Protein 6J64 (pdb70)

CATH classification: 3.30.428.10

Foldseek 3Di:
DDDWVVLCPVVVVDDFAWQDDDPFKTKTFDPDAPAPGKIKIFTNPFQQAPVPDDPVCVVVVVVSVVVLVVSCVVVPQPVDWDWDWAGPDVSPDDGRGTIIMIHGPDDQDPPND/DFQDDFVRLCCLVVNDDFAWQDDDQFWTKTFDPDAPAPGKIKIFTSHFAQAPVPDDPVCVVSVVVSVVVLVVSCVVVPQVVDWDWAWAGPDVSPDDGRGTIIMIHGDDDDDPPND

Organism: Homo sapiens (NCBI:txid9606)

B-factor: mean 17.88, std 10.65, range [6.83, 83.03]

Secondary structure (DSSP, 8-state):
--SSHHHHHHTTSS---EEEE-SSEEEEE-SS-SSSEEEEEEESS----GGG--GGGHHHHHHHHHHHHHHHHHTT-TT-EEEEEEEHHHHT--SSS--EEEEESS---SS--/-TT-SSHHHHHHTTSS---EEEE-SSEEEEE-SS-SSSEEEEEEESS--S-GGG--GGGHHHHHHHHHHHHHHHHHTT-TT-EEEEEEEHHHHT--SSS--EEEEESS---SS--

Solvent-accessible surface area: 9706 Å² total; per-residue (Å²): 66,23,102,26,88,18,0,90,14,23,105,111,102,58,129,36,89,78,47,85,64,40,107,124,0,0,0,6,70,30,177,63,82,48,12,101,21,4,0,6,0,0,0,52,99,70,9,35,40,1,42,87,3,99,87,140,7,33,55,26,0,0,30,3,3,5,7,0,26,91,5,0,72,122,66,48,17,137,128,4,4,0,1,3,6,13,9,8,68,13,0,26,18,98,26,96,0,4,17,3,4,0,0,0,42,61,84,4,106,110,62,0,13,169,110,3,10,115,33,94,12,0,66,16,17,48,123,84,57,134,38,146,70,47,82,68,35,124,76,0,1,0,7,59,34,173,65,78,47,9,100,27,5,0,10,0,0,0,49,102,75,10,31,39,1,45,85,4,104,82,136,6,40,46,16,0,0,22,2,3,5,5,0,28,85,4,0,66,122,65,45,18,138,121,3,5,1,3,2,6,14,8,7,70,13,0,38,12,101,34,84,0,4,24,3,4,0,0,0,41,64,89,5,113,110,58,0,10

Radius of gyration: 16.34 Å; Cα contacts (8 Å, |Δi|>4): 590; chains: 2; bounding box: 33×34×53 Å

GO terms:
  GO:0005634 nucleus (C, IDA)
  GO:0005737 cytoplasm (C, IDA)
  GO:0016787 hydrolase activity (F, IDA)
  GO:0043530 adenosine 5'-monophosphoramidase activity (F, IDA)
  GO:0000118 histone deacetylase complex (C, IDA)
  GO:0009154 purine ribonucleotide catabolic process (P, IDA)
  GO:0005634 nucleus (C, EXP)
  GO:0005737 cytoplasm (C, EXP)
  GO:0043530 adenosine 5'-monophosphoramidase activity (F, EXP)
  GO:0016929 deSUMOylase activity (F, IMP)
  GO:0043530 adenosine 5'-monophosphoramidase activity (F, IMP)
  GO:0016926 protein desumoylation (P, IMP)
  GO:0006355 regulation of DNA-templated transcription (P, IMP)
  GO:0072332 intrinsic apoptotic signaling pathway by p53 class mediator (P, IMP)
  GO:0005515 protein binding (F, IPI)
  GO:0005080 protein kinase C binding (F, TAS)
  GO:0005634 nucleus (C, TAS)
  GO:0005856 cytoskeleton (C, TAS)
  GO:0007165 signal transduction (P, TAS)
  GO:0005654 nucleoplasm (C, TAS)

Structure (mmCIF, N/CA/C/O backbone):
data_6J64
#
_entry.id   6J64
#
_cell.length_a   78.823
_cell.length_b   46.414
_cell.length_c   64.132
_cell.angle_alpha   90.000
_cell.angle_beta   94.230
_cell.angle_gamma   90.000
#
_symmetry.space_group_name_H-M   'C 1 2 1'
#
loop_
_entity.id
_entity.type
_entity.pdbx_description
1 polymer 'Histidine triad nucleotide-binding protein 1'
2 non-polymer '2-AMINOETHANESULFONIC ACID'
3 non-polymer "BIS(ADENOSINE)-5'-TETRAPHOSPHATE"
4 water water
#
loop_
_atom_site.group_PDB
_atom_site.id
_atom_site.type_symbol
_atom_site.label_atom_id
_atom_site.label_alt_id
_atom_site.label_comp_id
_atom_site.label_asym_id
_atom_site.label_entity_id
_atom_site.label_seq_id
_atom_site.pdbx_PDB_ins_code
_atom_site.Cartn_x
_atom_site.Cartn_y
_atom_site.Cartn_z
_atom_site.occupancy
_atom_site.B_iso_or_equiv
_atom_site.auth_seq_id
_atom_site.auth_comp_id
_atom_site.auth_asym_id
_atom_site.auth_atom_id
_atom_site.pdbx_PDB_model_num
ATOM 1 N N . GLY A 1 16 ? 27.865 -4.190 34.530 1.00 39.52 14 GLY A N 1
ATOM 2 C CA . GLY A 1 16 ? 26.781 -3.676 33.701 1.00 39.34 14 GLY A CA 1
ATOM 3 C C . GLY A 1 16 ? 26.711 -2.181 33.398 1.00 38.34 14 GLY A C 1
ATOM 4 O O . GLY A 1 16 ? 25.719 -1.711 32.985 1.00 36.10 14 GLY A O 1
ATOM 5 N N . GLY A 1 17 ? 27.753 -1.468 33.683 1.00 42.52 15 GLY A N 1
ATOM 6 C CA . GLY A 1 17 ? 27.776 -0.082 33.347 1.00 44.77 15 GLY A CA 1
ATOM 7 C C . GLY A 1 17 ? 27.500 0.884 34.426 1.00 39.03 15 GLY A C 1
ATOM 8 O O . GLY A 1 17 ? 26.705 0.720 35.380 1.00 29.04 15 GLY A O 1
ATOM 9 N N . ASP A 1 18 ? 28.122 2.004 34.154 1.00 30.87 16 ASP A N 1
ATOM 10 C CA . ASP A 1 18 ? 28.045 3.126 35.061 1.00 24.78 16 ASP A CA 1
ATOM 11 C C . ASP A 1 18 ? 27.128 4.203 34.565 1.00 18.53 16 ASP A C 1
ATOM 12 O O . ASP A 1 18 ? 27.519 5.301 34.375 1.00 22.02 16 ASP A O 1
ATOM 14 N N . THR A 1 19 ? 25.933 3.839 34.256 1.00 14.65 17 THR A N 1
ATOM 15 C CA . THR A 1 19 ? 24.855 4.788 34.024 1.00 12.17 17 THR A CA 1
ATOM 16 C C . THR A 1 19 ? 23.709 4.473 34.975 1.00 11.22 17 THR A C 1
ATOM 17 O O . THR A 1 19 ? 23.697 3.444 35.656 1.00 12.03 17 THR A O 1
ATOM 21 N N . ILE A 1 20 ? 22.727 5.376 35.001 1.00 10.99 18 ILE A N 1
ATOM 22 C CA . ILE A 1 20 ? 21.557 5.170 35.848 1.00 10.93 18 ILE A CA 1
ATOM 23 C C . ILE A 1 20 ? 20.794 3.916 35.436 1.00 10.17 18 ILE A C 1
ATOM 24 O O . ILE A 1 20 ? 20.160 3.262 36.274 1.00 11.02 18 ILE A O 1
ATOM 29 N N . PHE A 1 21 ? 20.856 3.541 34.153 1.00 10.31 19 PHE A N 1
ATOM 30 C CA . PHE A 1 21 ? 20.202 2.309 33.722 1.00 10.32 19 PHE A CA 1
ATOM 31 C C . PHE A 1 21 ? 20.925 1.076 34.254 1.00 10.58 19 PHE A C 1
ATOM 32 O O . PHE A 1 21 ? 20.283 0.061 34.548 1.00 10.77 19 PHE A O 1
ATOM 40 N N . GLY A 1 22 ? 22.252 1.143 34.381 1.00 11.61 20 GLY A N 1
ATOM 41 C CA . GLY A 1 22 ? 22.971 0.067 35.042 1.00 12.52 20 GLY A CA 1
ATOM 42 C C . GLY A 1 22 ? 22.556 -0.094 36.492 1.00 11.39 20 GLY A C 1
ATOM 43 O O . GLY A 1 22 ? 22.415 -1.215 36.987 1.00 12.64 20 GLY A O 1
ATOM 44 N N . LYS A 1 23 ? 22.324 1.024 37.175 1.00 12.09 21 LYS A N 1
ATOM 45 C CA . LYS A 1 23 ? 21.865 0.966 38.547 1.00 11.96 21 LYS A CA 1
ATOM 46 C C . LYS A 1 23 ? 20.485 0.347 38.635 1.00 10.34 21 LYS A C 1
ATOM 47 O O . LYS A 1 23 ? 20.173 -0.367 39.601 1.00 11.68 21 LYS A O 1
ATOM 53 N N . ILE A 1 24 ? 19.627 0.662 37.672 1.00 10.36 22 ILE A N 1
ATOM 54 C CA . ILE A 1 24 ? 18.287 0.084 37.650 1.00 10.22 22 ILE A CA 1
ATOM 55 C C . ILE A 1 24 ? 18.353 -1.425 37.432 1.00 9.91 22 ILE A C 1
ATOM 56 O O . ILE A 1 24 ? 17.656 -2.193 38.107 1.00 10.82 22 ILE A O 1
ATOM 61 N N . ILE A 1 25 ? 19.209 -1.873 36.507 1.00 10.37 23 ILE A N 1
ATOM 62 C CA . ILE A 1 25 ? 19.374 -3.306 36.259 1.00 10.75 23 ILE A CA 1
ATOM 63 C C . ILE A 1 25 ? 19.846 -4.021 37.518 1.00 10.88 23 ILE A C 1
ATOM 64 O O . ILE A 1 25 ? 19.387 -5.126 37.835 1.00 12.21 23 ILE A O 1
ATOM 69 N N . ARG A 1 26 ? 20.774 -3.409 38.249 1.00 10.49 24 ARG A N 1
ATOM 70 C CA . ARG A 1 26 ? 21.319 -4.002 39.463 1.00 10.87 24 ARG A CA 1
ATOM 71 C C . ARG A 1 26 ? 20.388 -3.866 40.660 1.00 10.83 24 ARG A C 1
ATOM 72 O O . ARG A 1 26 ? 20.736 -4.335 41.751 1.00 11.91 24 ARG A O 1
ATOM 80 N N . LYS A 1 27 ? 19.218 -3.251 40.474 1.00 11.26 25 LYS A N 1
ATOM 81 C CA . LYS A 1 27 ? 18.214 -3.042 41.513 1.00 11.38 25 LYS A CA 1
ATOM 82 C C . LYS A 1 27 ? 18.685 -2.090 42.607 1.00 11.19 25 LYS A C 1
ATOM 83 O O . LYS A 1 27 ? 18.131 -2.085 43.712 1.00 13.32 25 LYS A O 1
ATOM 89 N N . GLU A 1 28 ? 19.696 -1.267 42.313 1.00 11.71 26 GLU A N 1
ATOM 90 C CA . GLU A 1 28 ? 20.215 -0.321 43.294 1.00 12.59 26 GLU A CA 1
ATOM 91 C C . GLU A 1 28 ? 19.291 0.873 43.486 1.00 13.50 26 GLU A C 1
ATOM 92 O O . GLU A 1 28 ? 19.224 1.427 44.589 1.00 17.22 26 GLU A O 1
ATOM 98 N N . ILE A 1 29 ? 18.591 1.293 42.438 1.00 14.67 27 ILE A N 1
ATOM 99 C CA . ILE A 1 29 ? 17.577 2.335 42.563 1.00 16.69 27 ILE A CA 1
ATOM 100 C C . ILE A 1 29 ? 16.285 1.821 41.938 1.00 15.20 27 ILE A C 1
ATOM 101 O O . ILE A 1 29 ? 16.329 0.984 41.023 1.00 17.41 27 ILE A O 1
ATOM 106 N N . PRO A 1 30 ? 15.125 2.278 42.395 1.00 14.87 28 PRO A N 1
ATOM 107 C CA . PRO A 1 30 ? 13.869 1.680 41.940 1.00 14.47 28 PRO A CA 1
ATOM 108 C C . PRO A 1 30 ? 13.426 2.171 40.572 1.00 12.26 28 PRO A C 1
ATOM 109 O O . PRO A 1 30 ? 13.775 3.263 40.115 1.00 13.28 28 PRO A O 1
ATOM 113 N N . ALA A 1 31 ? 12.639 1.317 39.922 1.00 12.60 29 ALA A N 1
ATOM 114 C CA . ALA A 1 31 ? 11.918 1.645 38.705 1.00 12.97 29 ALA A CA 1
ATOM 115 C C . ALA A 1 31 ? 10.704 0.734 38.644 1.00 12.63 29 ALA A C 1
ATOM 116 O O . ALA A 1 31 ? 10.688 -0.348 39.237 1.00 14.86 29 ALA A O 1
ATOM 118 N N . LYS A 1 32 ? 9.660 1.196 37.950 1.00 12.87 30 LYS A N 1
ATOM 119 C CA . LYS A 1 32 ? 8.435 0.407 37.779 1.00 13.15 30 LYS A CA 1
ATOM 120 C C . LYS A 1 32 ? 8.690 -0.642 36.700 1.00 12.04 30 LYS A C 1
ATOM 121 O O . LYS A 1 32 ? 8.506 -0.398 35.506 1.00 11.78 30 LYS A O 1
ATOM 124 N N . ILE A 1 33 ? 9.109 -1.830 37.132 1.00 12.80 31 ILE A N 1
ATOM 125 C CA . ILE A 1 33 ? 9.495 -2.896 36.213 1.00 12.18 31 ILE A CA 1
ATOM 126 C C . ILE A 1 33 ? 8.255 -3.547 35.613 1.00 11.59 31 ILE A C 1
ATOM 127 O O . ILE A 1 33 ? 7.311 -3.904 36.329 1.00 14.39 31 ILE A O 1
ATOM 132 N N . ILE A 1 34 ? 8.265 -3.711 34.293 1.00 11.30 32 ILE A N 1
ATOM 133 C CA . ILE A 1 34 ? 7.186 -4.362 33.563 1.00 11.46 32 ILE A CA 1
ATOM 134 C C . ILE A 1 34 ? 7.515 -5.816 33.255 1.00 11.78 32 ILE A C 1
ATOM 135 O O . ILE A 1 34 ? 6.663 -6.693 33.392 1.00 15.77 32 ILE A O 1
ATOM 140 N N . PHE A 1 35 ? 8.747 -6.079 32.828 1.00 11.56 33 PHE A N 1
ATOM 141 C CA . PHE A 1 35 ? 9.162 -7.411 32.424 1.00 11.21 33 PHE A CA 1
ATOM 142 C C . PHE A 1 35 ? 10.665 -7.529 32.617 1.00 10.83 33 PHE A C 1
ATOM 143 O O . PHE A 1 35 ? 11.399 -6.544 32.500 1.00 10.71 33 PHE A O 1
ATOM 151 N N . GLU A 1 36 ? 11.117 -8.745 32.908 1.00 10.69 34 GLU A N 1
ATOM 152 C CA . GLU A 1 36 ? 12.538 -9.022 33.032 1.00 10.54 34 GLU A CA 1
ATOM 153 C C . GLU A 1 36 ? 12.793 -10.445 32.562 1.00 10.04 34 GLU A C 1
ATOM 154 O O . GLU A 1 36 ? 11.950 -11.328 32.737 1.00 10.83 34 GLU A O 1
ATOM 160 N N . ASP A 1 37 ? 13.951 -10.657 31.947 1.00 10.23 35 ASP A N 1
ATOM 161 C CA . ASP A 1 37 ? 14.445 -12.010 31.707 1.00 10.18 35 ASP A CA 1
ATOM 162 C C . ASP A 1 37 ? 15.940 -12.023 32.012 1.00 10.51 35 ASP A C 1
ATOM 163 O O . ASP A 1 37 ? 16.460 -11.162 32.730 1.00 10.99 35 ASP A O 1
ATOM 168 N N . ASP A 1 38 ? 16.652 -12.998 31.454 1.00 10.97 36 ASP A N 1
ATOM 169 C CA . ASP A 1 38 ? 18.077 -13.131 31.728 1.00 11.21 36 ASP A CA 1
ATOM 170 C C . ASP A 1 38 ? 18.934 -12.129 30.966 1.00 11.57 36 ASP A C 1
ATOM 171 O O . ASP A 1 38 ? 20.125 -12.001 31.272 1.00 12.74 36 ASP A O 1
ATOM 176 N N . ARG A 1 39 ? 18.363 -11.406 30.001 1.00 10.15 37 ARG A N 1
ATOM 177 C CA . ARG A 1 39 ? 19.166 -10.573 29.119 1.00 10.96 37 ARG A CA 1
ATOM 178 C C . ARG A 1 39 ? 18.601 -9.180 28.874 1.00 9.67 37 ARG A C 1
ATOM 179 O O . ARG A 1 39 ? 19.247 -8.394 28.172 1.00 10.55 37 ARG A O 1
ATOM 187 N N . CYS A 1 40 ? 17.437 -8.840 29.422 1.00 9.84 38 CYS A N 1
ATOM 188 C CA . CYS A 1 40 ? 16.885 -7.508 29.218 1.00 9.95 38 CYS A CA 1
ATOM 189 C C . CYS A 1 40 ? 15.937 -7.166 30.359 1.00 9.12 38 CYS A C 1
ATOM 190 O O . CYS A 1 40 ? 15.565 -8.019 31.170 1.00 10.33 38 CYS A O 1
ATOM 193 N N . LEU A 1 41 ? 15.553 -5.891 30.402 1.00 9.84 39 LEU A N 1
ATOM 194 C CA . LEU A 1 41 ? 14.668 -5.352 31.422 1.00 9.73 39 LEU A CA 1
ATOM 195 C C . LEU A 1 41 ? 13.780 -4.298 30.779 1.00 9.40 39 LEU A C 1
ATOM 196 O O . LEU A 1 41 ? 14.258 -3.466 30.005 1.00 10.19 39 LEU A O 1
ATOM 201 N N . ALA A 1 42 ? 12.489 -4.340 31.099 1.00 10.05 40 ALA A N 1
ATOM 202 C CA . ALA A 1 42 ? 11.524 -3.360 30.617 1.00 9.75 40 ALA A CA 1
ATOM 203 C C . ALA A 1 42 ? 10.913 -2.642 31.811 1.00 9.77 40 ALA A C 1
ATOM 204 O O . ALA A 1 42 ? 10.511 -3.287 32.785 1.00 10.61 40 ALA A O 1
ATOM 206 N N . PHE A 1 43 ? 10.845 -1.313 31.737 1.00 9.95 41 PHE A N 1
ATOM 207 C CA . PHE A 1 43 ? 10.354 -0.521 32.855 1.00 10.00 41 PHE A CA 1
ATOM 208 C C . PHE A 1 43 ? 9.783 0.796 32.347 1.00 9.52 41 PHE A C 1
ATOM 209 O O . PHE A 1 43 ? 10.165 1.285 31.280 1.00 9.92 41 PHE A O 1
ATOM 217 N N . HIS A 1 44 ? 8.865 1.365 33.125 1.00 10.59 42 HIS A N 1
ATOM 218 C CA . HIS A 1 44 ? 8.238 2.624 32.747 1.00 10.78 42 HIS A CA 1
ATOM 219 C C . HIS A 1 44 ? 9.240 3.769 32.840 1.00 10.57 42 HIS A C 1
ATOM 220 O O . HIS A 1 44 ? 10.047 3.837 33.772 1.00 11.44 42 HIS A O 1
ATOM 227 N N . ASP A 1 45 ? 9.192 4.671 31.875 1.00 10.83 43 ASP A N 1
ATOM 228 C CA . ASP A 1 45 ? 10.098 5.806 31.864 1.00 10.53 43 ASP A CA 1
ATOM 229 C C . ASP A 1 45 ? 9.711 6.792 32.958 1.00 10.78 43 ASP A C 1
ATOM 230 O O . ASP A 1 45 ? 8.515 7.024 33.195 1.00 12.73 43 ASP A O 1
ATOM 235 N N . ILE A 1 46 ? 10.702 7.368 33.606 1.00 10.37 44 ILE A N 1
ATOM 236 C CA . ILE A 1 46 ? 10.437 8.313 34.684 1.00 10.85 44 ILE A CA 1
ATOM 237 C C . ILE A 1 46 ? 9.899 9.639 34.161 1.00 11.39 44 ILE A C 1
ATOM 238 O O . ILE A 1 46 ? 9.272 10.392 34.917 1.00 12.71 44 ILE A O 1
ATOM 243 N N . SER A 1 47 ? 10.117 9.944 32.881 1.00 11.19 45 SER A N 1
ATOM 244 C CA . SER A 1 47 ? 9.630 11.168 32.251 1.00 12.02 45 SER A CA 1
ATOM 245 C C . SER A 1 47 ? 8.742 10.786 31.070 1.00 11.75 45 SER A C 1
ATOM 246 O O . SER A 1 47 ? 9.137 10.938 29.906 1.00 12.30 45 SER A O 1
ATOM 249 N N . PRO A 1 48 ? 7.532 10.292 31.335 1.00 12.30 46 PRO A N 1
ATOM 250 C CA . PRO A 1 48 ? 6.696 9.778 30.243 1.00 12.67 46 PRO A CA 1
ATOM 251 C C . PRO A 1 48 ? 6.207 10.890 29.327 1.00 12.47 46 PRO A C 1
ATOM 252 O O . PRO A 1 48 ? 5.767 11.951 29.777 1.00 13.89 46 PRO A O 1
ATOM 256 N N . GLN A 1 49 ? 6.289 10.626 28.024 1.00 12.55 47 GLN A N 1
ATOM 257 C CA . GLN A 1 49 ? 5.842 11.546 26.989 1.00 13.74 47 GLN A CA 1
ATOM 258 C C . GLN A 1 49 ? 4.529 11.115 26.358 1.00 12.26 47 GLN A C 1
ATOM 259 O O . GLN A 1 49 ? 4.082 11.739 25.389 1.00 13.77 47 GLN A O 1
ATOM 265 N N . ALA A 1 50 ? 3.911 10.062 26.877 1.00 13.18 48 ALA A N 1
ATOM 266 C CA . ALA A 1 50 ? 2.644 9.541 26.393 1.00 13.01 48 ALA A CA 1
ATOM 267 C C . ALA A 1 50 ? 1.983 8.817 27.553 1.00 13.29 48 ALA A C 1
ATOM 268 O O . ALA A 1 50 ? 2.648 8.505 28.548 1.00 13.66 48 ALA A O 1
ATOM 270 N N . PRO A 1 51 ? 0.672 8.558 27.474 1.00 13.43 49 PRO A N 1
ATOM 271 C CA . PRO A 1 51 ? 0.012 7.821 28.567 1.00 13.78 49 PRO A CA 1
ATOM 272 C C . PRO A 1 51 ? 0.698 6.514 28.923 1.00 13.88 49 PRO A C 1
ATOM 273 O O . PRO A 1 51 ? 0.712 6.127 30.099 1.00 15.64 49 PRO A O 1
ATOM 277 N N . THR A 1 52 ? 1.272 5.826 27.940 1.00 12.77 50 THR A N 1
ATOM 278 C CA . THR A 1 52 ? 2.150 4.686 28.169 1.00 13.58 50 THR A CA 1
ATOM 279 C C . THR A 1 52 ? 3.491 5.001 27.523 1.00 11.81 50 THR A C 1
ATOM 280 O O . THR A 1 52 ? 3.551 5.318 26.330 1.00 11.90 50 THR A O 1
ATOM 284 N N . HIS A 1 53 ? 4.559 4.936 28.314 1.00 11.13 51 HIS A N 1
ATOM 285 C CA . HIS A 1 53 ? 5.902 5.213 27.815 1.00 10.64 51 HIS A CA 1
ATOM 286 C C . HIS A 1 53 ? 6.862 4.380 28.648 1.00 9.89 51 HIS A C 1
ATOM 287 O O . HIS A 1 53 ? 7.079 4.676 29.827 1.00 10.85 51 HIS A O 1
ATOM 294 N N . PHE A 1 54 ? 7.426 3.341 28.041 1.00 9.85 52 PHE A N 1
ATOM 295 C CA . PHE A 1 54 ? 8.356 2.465 28.733 1.00 10.18 52 PHE A CA 1
ATOM 296 C C . PHE A 1 54 ? 9.600 2.245 27.883 1.00 9.13 52 PHE A C 1
ATOM 297 O O . PHE A 1 54 ? 9.658 2.616 26.707 1.00 10.52 52 PHE A O 1
ATOM 305 N N . LEU A 1 55 ? 10.607 1.646 28.509 1.00 9.68 53 LEU A N 1
ATOM 306 C CA . LEU A 1 55 ? 11.883 1.356 27.878 1.00 9.96 53 LEU A CA 1
ATOM 307 C C . LEU A 1 55 ? 12.162 -0.133 27.984 1.00 8.98 53 LEU A C 1
ATOM 308 O O . LEU A 1 55 ? 11.791 -0.777 28.967 1.00 10.12 53 LEU A O 1
ATOM 313 N N . VAL A 1 56 ? 12.826 -0.672 26.967 1.00 9.38 54 VAL A N 1
ATOM 314 C CA . VAL A 1 56 ? 13.390 -2.016 27.009 1.00 9.39 54 VAL A CA 1
ATOM 315 C C . VAL A 1 56 ? 14.889 -1.874 26.798 1.00 9.07 54 VAL A C 1
ATOM 316 O O . VAL A 1 56 ? 15.327 -1.307 25.788 1.00 9.98 54 VAL A O 1
ATOM 320 N N . ILE A 1 57 ? 15.674 -2.362 27.753 1.00 9.09 55 ILE A N 1
ATOM 321 C CA . ILE A 1 57 ? 17.125 -2.203 27.692 1.00 9.61 55 ILE A CA 1
ATOM 322 C C . ILE A 1 57 ? 17.809 -3.558 27.818 1.00 9.27 55 ILE A C 1
ATOM 323 O O . ILE A 1 57 ? 17.310 -4.445 28.527 1.00 9.88 55 ILE A O 1
ATOM 328 N N . PRO A 1 58 ? 18.937 -3.765 27.150 1.00 9.56 56 PRO A N 1
ATOM 329 C CA . PRO A 1 58 ? 19.713 -4.984 27.375 1.00 10.07 56 PRO A CA 1
ATOM 330 C C . PRO A 1 58 ? 20.461 -4.889 28.692 1.00 10.02 56 PRO A C 1
ATOM 331 O O . PRO A 1 58 ? 20.818 -3.804 29.159 1.00 10.75 56 PRO A O 1
ATOM 335 N N . LYS A 1 59 ? 20.690 -6.049 29.302 1.00 10.03 57 LYS A N 1
ATOM 336 C CA . LYS A 1 59 ? 21.532 -6.076 30.491 1.00 11.44 57 LYS A CA 1
ATOM 337 C C . LYS A 1 59 ? 23.004 -5.898 30.141 1.00 11.89 57 LYS A C 1
ATOM 338 O O . LYS A 1 59 ? 23.761 -5.331 30.936 1.00 13.61 57 LYS A O 1
ATOM 344 N N . LYS A 1 60 ? 23.422 -6.363 28.966 1.00 12.51 58 LYS A N 1
ATOM 345 C CA . LYS A 1 60 ? 24.754 -6.047 28.469 1.00 12.97 58 LYS A CA 1
ATOM 346 C C . LYS A 1 60 ? 24.849 -4.549 28.213 1.00 11.82 58 LYS A C 1
ATOM 347 O O . LYS A 1 60 ? 23.952 -3.953 27.607 1.00 12.88 58 LYS A O 1
ATOM 353 N N A HIS A 1 61 ? 25.929 -3.930 28.686 0.74 13.10 59 HIS A N 1
ATOM 354 N N B HIS A 1 61 ? 25.945 -3.943 28.664 0.26 13.10 59 HIS A N 1
ATOM 355 C CA A HIS A 1 61 ? 26.076 -2.484 28.530 0.74 12.82 59 HIS A CA 1
ATOM 356 C CA B HIS A 1 61 ? 26.136 -2.501 28.527 0.26 12.98 59 HIS A CA 1
ATOM 357 C C A HIS A 1 61 ? 26.616 -2.173 27.141 0.74 13.14 59 HIS A C 1
ATOM 358 C C B HIS A 1 61 ? 26.635 -2.194 27.121 0.26 13.73 59 HIS A C 1
ATOM 359 O O A HIS A 1 61 ? 27.825 -2.113 26.910 0.74 17.33 59 HIS A O 1
ATOM 360 O O B HIS A 1 61 ? 27.837 -2.163 26.853 0.26 16.08 59 HIS A O 1
ATOM 373 N N . ILE A 1 62 ? 25.695 -1.971 26.208 1.00 13.34 60 ILE A N 1
ATOM 374 C CA . ILE A 1 62 ? 25.994 -1.417 24.896 1.00 12.99 60 ILE A CA 1
ATOM 375 C C . ILE A 1 62 ? 25.698 0.071 25.007 1.00 11.96 60 ILE A C 1
ATOM 376 O O . ILE A 1 62 ? 24.557 0.461 25.279 1.00 13.14 60 ILE A O 1
ATOM 381 N N . SER A 1 63 ? 26.726 0.905 24.844 1.00 11.83 61 SER A N 1
ATOM 382 C CA . SER A 1 63 ? 26.574 2.322 25.164 1.00 13.35 61 SER A CA 1
ATOM 383 C C . SER A 1 63 ? 25.669 3.032 24.166 1.00 11.20 61 SER A C 1
ATOM 384 O O . SER A 1 63 ? 24.879 3.904 24.547 1.00 12.30 61 SER A O 1
ATOM 387 N N . GLN A 1 64 ? 25.780 2.684 22.888 1.00 11.84 62 GLN A N 1
ATOM 388 C CA A GLN A 1 64 ? 24.966 3.303 21.858 0.68 12.48 62 GLN A CA 1
ATOM 389 C CA B GLN A 1 64 ? 25.042 3.340 21.816 0.32 13.43 62 GLN A CA 1
ATOM 390 C C . GLN A 1 64 ? 24.815 2.327 20.704 1.00 11.51 62 GLN A C 1
ATOM 391 O O . GLN A 1 64 ? 25.627 1.417 20.515 1.00 12.01 62 GLN A O 1
ATOM 402 N N . ILE A 1 65 ? 23.729 2.505 19.948 1.00 11.39 63 ILE A N 1
ATOM 403 C CA . ILE A 1 65 ? 23.444 1.579 18.854 1.00 11.23 63 ILE A CA 1
ATOM 404 C C . ILE A 1 65 ? 24.543 1.619 17.799 1.00 10.94 63 ILE A C 1
ATOM 405 O O . ILE A 1 65 ? 24.797 0.617 17.118 1.00 12.10 63 ILE A O 1
ATOM 410 N N . SER A 1 66 ? 25.228 2.758 17.660 1.00 10.52 64 SER A N 1
ATOM 411 C CA . SER A 1 66 ? 26.281 2.877 16.657 1.00 10.96 64 SER A CA 1
ATOM 412 C C . SER A 1 66 ? 27.457 1.944 16.920 1.00 12.63 64 SER A C 1
ATOM 413 O O . SER A 1 66 ? 28.202 1.635 15.985 1.00 13.44 64 SER A O 1
ATOM 416 N N . VAL A 1 67 ? 27.644 1.488 18.158 1.00 12.45 65 VAL A N 1
ATOM 417 C CA . VAL A 1 67 ? 28.743 0.590 18.491 1.00 13.08 65 VAL A CA 1
ATOM 418 C C . VAL A 1 67 ? 28.273 -0.842 18.714 1.00 13.05 65 VAL A C 1
ATOM 419 O O . VAL A 1 67 ? 29.057 -1.683 19.168 1.00 15.70 65 VAL A O 1
ATOM 423 N N . ALA A 1 68 ? 27.014 -1.145 18.405 1.00 13.78 66 ALA A N 1
ATOM 424 C CA . ALA A 1 68 ? 26.521 -2.506 18.557 1.00 14.32 66 ALA A CA 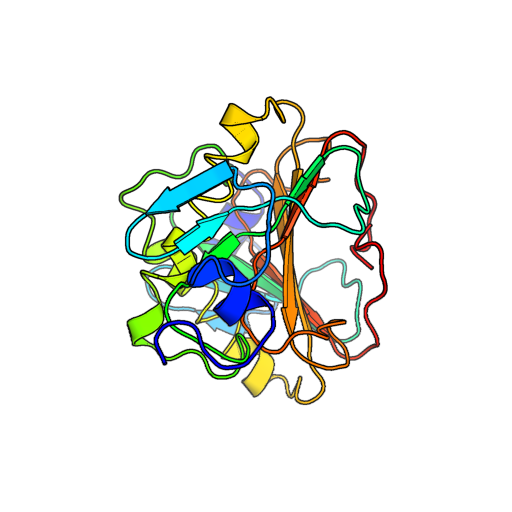1
ATOM 425 C C . ALA A 1 68 ? 27.259 -3.443 17.610 1.00 17.74 66 ALA A C 1
ATOM 426 O O . ALA A 1 68 ? 27.485 -3.122 16.440 1.00 19.04 66 ALA A O 1
ATOM 428 N N . GLU A 1 69 ? 27.640 -4.606 18.125 1.00 19.33 67 GLU A N 1
ATOM 429 C CA . GLU A 1 69 ? 28.371 -5.573 17.323 1.00 20.79 67 GLU A CA 1
ATOM 430 C C . GLU A 1 69 ? 27.405 -6.485 16.575 1.00 22.21 67 GLU A C 1
ATOM 431 O O . GLU A 1 69 ? 26.225 -6.596 16.915 1.00 22.46 67 GLU A O 1
ATOM 437 N N . ASP A 1 70 ? 27.942 -7.159 15.555 1.00 20.94 68 ASP A N 1
ATOM 438 C CA . ASP A 1 70 ? 27.121 -8.070 14.764 1.00 22.79 68 ASP A CA 1
ATOM 439 C C . ASP A 1 70 ? 26.607 -9.234 15.602 1.00 19.87 68 ASP A C 1
ATOM 440 O O . ASP A 1 70 ? 25.512 -9.747 15.345 1.00 21.37 68 ASP A O 1
ATOM 445 N N . ASP A 1 71 ? 27.375 -9.659 16.609 1.00 20.18 69 ASP A N 1
ATOM 446 C CA . ASP A 1 71 ? 26.943 -10.756 17.467 1.00 21.92 69 ASP A CA 1
ATOM 447 C C . ASP A 1 71 ? 25.737 -10.389 18.324 1.00 18.98 69 ASP A C 1
ATOM 448 O O . ASP A 1 71 ? 25.034 -11.289 18.796 1.00 20.39 69 ASP A O 1
ATOM 453 N N . ASP A 1 72 ? 25.484 -9.098 18.538 1.00 16.76 70 ASP A N 1
ATOM 454 C CA A ASP A 1 72 ? 24.354 -8.574 19.294 0.38 16.99 70 ASP A CA 1
ATOM 455 C CA B ASP A 1 72 ? 24.325 -8.695 19.322 0.62 16.48 70 ASP A CA 1
ATOM 456 C C . ASP A 1 72 ? 23.078 -8.482 18.468 1.00 13.71 70 ASP A C 1
ATOM 457 O O . ASP A 1 72 ? 22.101 -7.894 18.944 1.00 14.29 70 ASP A O 1
ATOM 466 N N . GLU A 1 73 ? 23.080 -9.001 17.238 1.00 14.95 71 GLU A N 1
ATOM 467 C CA A GLU A 1 73 ? 21.946 -8.817 16.337 0.40 16.07 71 GLU A CA 1
ATOM 468 C CA B GLU A 1 73 ? 21.945 -8.803 16.345 0.60 15.79 71 GLU A CA 1
ATOM 469 C C . GLU A 1 73 ? 20.659 -9.358 16.948 1.00 13.66 71 GLU A C 1
ATOM 470 O O . GLU A 1 73 ? 19.650 -8.649 17.037 1.00 14.42 71 GLU A O 1
ATOM 481 N N . SER A 1 74 ? 20.675 -10.623 17.371 1.00 13.92 72 SER A N 1
ATOM 482 C CA . SER A 1 74 ? 19.457 -11.224 17.906 1.00 14.49 72 SER A CA 1
ATOM 483 C C . SER A 1 74 ? 19.061 -10.617 19.248 1.00 12.59 72 SER A C 1
ATOM 484 O O . SER A 1 74 ? 17.870 -10.572 19.574 1.00 13.04 72 SER A O 1
ATOM 487 N N . LEU A 1 75 ? 20.034 -10.142 20.031 1.00 11.84 73 LEU A N 1
ATOM 488 C CA . LEU A 1 75 ? 19.706 -9.451 21.275 1.00 11.25 73 LEU A CA 1
ATOM 489 C C . LEU A 1 75 ? 18.920 -8.175 21.004 1.00 11.15 73 LEU A C 1
ATOM 490 O O . LEU A 1 75 ? 17.946 -7.874 21.705 1.00 11.26 73 LEU A O 1
ATOM 495 N N . LEU A 1 76 ? 19.327 -7.410 19.988 1.00 10.94 74 LEU A N 1
ATOM 496 C CA . LEU A 1 76 ? 18.583 -6.208 19.625 1.00 11.39 74 LEU A CA 1
ATOM 497 C C . LEU A 1 76 ? 17.171 -6.553 19.173 1.00 11.59 74 LEU A C 1
ATOM 498 O O . LEU A 1 76 ? 16.207 -5.878 19.553 1.00 11.50 74 LEU A O 1
ATOM 503 N N . GLY A 1 77 ? 17.027 -7.601 18.358 1.00 11.58 75 GLY A N 1
ATOM 504 C CA . GLY A 1 77 ? 15.698 -8.050 17.985 1.00 11.96 75 GLY A CA 1
ATOM 505 C C . GLY A 1 77 ? 14.889 -8.522 19.175 1.00 11.05 75 GLY A C 1
ATOM 506 O O . GLY A 1 77 ? 13.667 -8.350 19.207 1.00 11.96 75 GLY A O 1
ATOM 507 N N . HIS A 1 78 ? 15.556 -9.112 20.169 1.00 11.13 76 HIS A N 1
ATOM 508 C CA . HIS A 1 78 ? 14.871 -9.528 21.388 1.00 11.43 76 HIS A CA 1
ATOM 509 C C . HIS A 1 78 ? 14.267 -8.332 22.115 1.00 11.06 76 HIS A C 1
ATOM 510 O O . HIS A 1 78 ? 13.162 -8.423 22.663 1.00 11.27 76 HIS A O 1
ATOM 517 N N . LEU A 1 79 ? 14.977 -7.200 22.129 1.00 10.83 77 LEU A N 1
ATOM 518 C CA . LEU A 1 79 ? 14.420 -5.990 22.726 1.00 10.63 77 LEU A CA 1
ATOM 519 C C . LEU A 1 79 ? 13.129 -5.581 22.030 1.00 10.24 77 LEU A C 1
ATOM 520 O O . LEU A 1 79 ? 12.171 -5.149 22.683 1.00 10.91 77 LEU A O 1
ATOM 525 N N . MET A 1 80 ? 13.083 -5.716 20.702 1.00 10.29 78 MET A N 1
ATOM 526 C CA A MET A 1 80 ? 11.889 -5.323 19.964 0.42 11.12 78 MET A CA 1
ATOM 527 C CA C MET A 1 80 ? 11.888 -5.327 19.959 0.58 11.07 78 MET A CA 1
ATOM 528 C C . MET A 1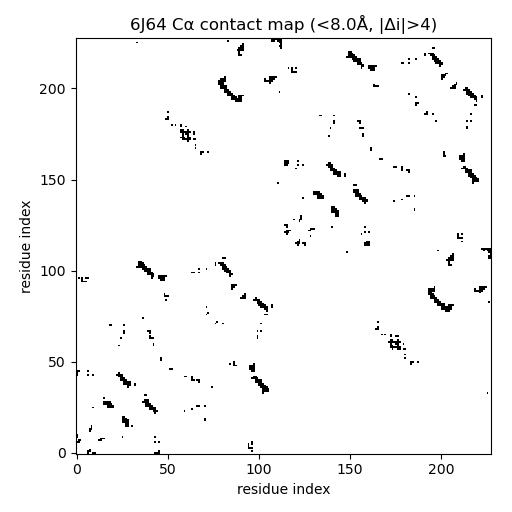 80 ? 10.741 -6.299 20.200 1.00 10.77 78 MET A C 1
ATOM 529 O O . MET A 1 80 ? 9.582 -5.883 20.312 1.00 11.42 78 MET A O 1
ATOM 538 N N . ILE A 1 81 ? 11.040 -7.599 20.276 1.00 11.18 79 ILE A N 1
ATOM 539 C CA . ILE A 1 81 ? 9.994 -8.578 20.560 1.00 11.55 79 ILE A CA 1
ATOM 540 C C . ILE A 1 81 ? 9.447 -8.382 21.968 1.00 11.10 79 ILE A C 1
ATOM 541 O O . ILE A 1 81 ? 8.231 -8.439 22.191 1.00 12.14 79 ILE A O 1
ATOM 546 N N . VAL A 1 82 ? 10.331 -8.141 22.939 1.00 11.16 80 VAL A N 1
ATOM 547 C CA . VAL A 1 82 ? 9.882 -7.852 24.299 1.00 11.55 80 VAL A CA 1
ATOM 548 C C . VAL A 1 82 ? 9.052 -6.575 24.329 1.00 11.81 80 VAL A C 1
ATOM 549 O O . VAL A 1 82 ? 8.006 -6.515 24.986 1.00 12.21 80 VAL A O 1
ATOM 553 N N . GLY A 1 83 ? 9.495 -5.539 23.612 1.00 10.93 81 GLY A N 1
ATOM 554 C CA . GLY A 1 83 ? 8.705 -4.320 23.536 1.00 11.35 81 GLY A CA 1
ATOM 555 C C . GLY A 1 83 ? 7.334 -4.560 22.937 1.00 11.18 81 GLY A C 1
ATOM 556 O O . GLY A 1 83 ? 6.333 -4.013 23.408 1.00 12.12 81 GLY A O 1
ATOM 557 N N . LYS A 1 84 ? 7.272 -5.390 21.892 1.00 11.47 82 LYS A N 1
ATOM 558 C CA A LYS A 1 84 ? 5.992 -5.731 21.284 0.26 13.82 82 LYS A CA 1
ATOM 559 C CA B LYS A 1 84 ? 5.994 -5.743 21.280 0.74 12.66 82 LYS A CA 1
ATOM 560 C C . LYS A 1 84 ? 5.076 -6.424 22.287 1.00 12.42 82 LYS A C 1
ATOM 561 O O . LYS A 1 84 ? 3.890 -6.091 22.394 1.00 14.10 82 LYS A O 1
ATOM 572 N N . LYS A 1 85 ? 5.612 -7.390 23.036 1.00 13.27 83 LYS A N 1
ATOM 573 C CA . LYS A 1 85 ? 4.788 -8.133 23.984 1.00 14.59 83 LYS A CA 1
ATOM 574 C C . LYS A 1 85 ? 4.362 -7.263 25.160 1.00 14.60 83 LYS A C 1
ATOM 575 O O . LYS A 1 85 ? 3.227 -7.373 25.639 1.00 15.70 83 LYS A O 1
ATOM 581 N N . CYS A 1 86 ? 5.254 -6.394 25.643 1.00 13.28 84 CYS A N 1
ATOM 582 C CA . CYS A 1 86 ? 4.883 -5.492 26.729 1.00 12.71 84 CYS A CA 1
ATOM 583 C C . CYS A 1 86 ? 3.808 -4.509 26.287 1.00 13.43 84 CYS A C 1
ATOM 584 O O . CYS A 1 86 ? 2.897 -4.186 27.058 1.00 14.33 84 CYS A O 1
ATOM 587 N N . ALA A 1 87 ? 3.900 -4.019 25.048 1.00 12.50 85 ALA A N 1
ATOM 588 C CA . ALA A 1 87 ? 2.892 -3.091 24.544 1.00 12.68 85 ALA A CA 1
ATOM 589 C C . ALA A 1 87 ? 1.517 -3.744 24.498 1.00 15.62 85 ALA A C 1
ATOM 590 O O . ALA A 1 87 ? 0.511 -3.114 24.844 1.00 15.56 85 ALA A O 1
ATOM 592 N N . ALA A 1 88 ? 1.455 -5.010 24.078 1.00 14.51 86 ALA A N 1
ATOM 593 C CA . ALA A 1 88 ? 0.178 -5.716 24.060 1.00 15.92 86 ALA A CA 1
ATOM 594 C C . ALA A 1 88 ? -0.344 -5.948 25.472 1.00 17.72 86 ALA A C 1
ATOM 595 O O . ALA A 1 88 ? -1.545 -5.799 25.728 1.00 19.60 86 ALA A O 1
ATOM 597 N N . ASP A 1 89 ? 0.544 -6.307 26.404 1.00 17.30 87 ASP A N 1
ATOM 598 C CA . ASP A 1 89 ? 0.120 -6.519 27.785 1.00 18.24 87 ASP A CA 1
ATOM 599 C C . ASP A 1 89 ? -0.383 -5.232 28.423 1.00 17.95 87 ASP A C 1
ATOM 600 O O . ASP A 1 89 ? -1.233 -5.274 29.320 1.00 20.56 87 ASP A O 1
ATOM 605 N N . LEU A 1 90 ? 0.125 -4.084 27.981 1.00 17.11 88 LEU A N 1
ATOM 606 C CA . LEU A 1 90 ? -0.312 -2.791 28.486 1.00 16.61 88 LEU A CA 1
ATOM 607 C C . LEU A 1 90 ? -1.498 -2.222 27.715 1.00 19.10 88 LEU A C 1
ATOM 608 O O . LEU A 1 90 ? -1.876 -1.069 27.945 1.00 22.37 88 LEU A O 1
ATOM 613 N N . GLY A 1 91 ? -2.082 -2.999 26.805 1.00 18.68 89 GLY A N 1
ATOM 614 C CA . GLY A 1 91 ? -3.308 -2.599 26.143 1.00 18.96 89 GLY A CA 1
ATOM 615 C C . GLY A 1 91 ? -3.159 -1.602 25.018 1.00 19.71 89 GLY A C 1
ATOM 616 O O . GLY A 1 91 ? -4.116 -0.880 24.720 1.00 19.96 89 GLY A O 1
ATOM 617 N N . LEU A 1 92 ? -1.995 -1.540 24.372 1.00 17.03 90 LEU A N 1
ATOM 618 C CA . LEU A 1 92 ? -1.773 -0.607 23.267 1.00 17.06 90 LEU A CA 1
ATOM 619 C C . LEU A 1 92 ? -2.287 -1.198 21.951 1.00 17.90 90 LEU A C 1
ATOM 620 O O . LEU A 1 92 ? -1.544 -1.434 20.997 1.00 20.36 90 LEU A O 1
ATOM 625 N N . ASN A 1 93 ? -3.602 -1.425 21.915 1.00 18.23 91 ASN A N 1
ATOM 626 C CA . ASN A 1 93 ? -4.236 -2.073 20.773 1.00 19.43 91 ASN A CA 1
ATOM 627 C C . ASN A 1 93 ? -4.425 -1.140 19.584 1.00 18.33 91 ASN A C 1
ATOM 628 O O . ASN A 1 93 ? -4.669 -1.622 18.472 1.00 24.05 91 ASN A O 1
ATOM 633 N N . LYS A 1 94 ? -4.332 0.171 19.787 1.00 15.48 92 LYS A N 1
ATOM 634 C CA . LYS A 1 94 ? -4.476 1.127 18.698 1.00 16.84 92 LYS A CA 1
ATOM 635 C C . LYS A 1 94 ? -3.146 1.520 18.071 1.00 16.36 92 LYS A C 1
ATOM 636 O O . LYS A 1 94 ? -3.137 2.281 17.098 1.00 17.86 92 LYS A O 1
ATOM 642 N N . 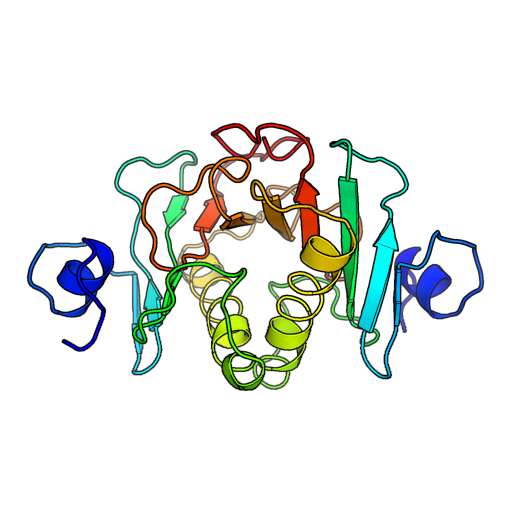GLY A 1 95 ? -2.034 1.029 18.598 1.00 14.29 93 GLY A N 1
ATOM 643 C CA . GLY A 1 95 ? -0.728 1.276 18.028 1.00 15.30 93 GLY A CA 1
ATOM 644 C C . GLY A 1 95 ? 0.214 1.934 19.017 1.00 12.07 93 GLY A C 1
ATOM 645 O O . GLY A 1 95 ? -0.147 2.265 20.146 1.00 13.83 93 GLY A O 1
ATOM 646 N N . TYR A 1 96 ? 1.447 2.123 18.557 1.00 11.76 94 TYR A N 1
ATOM 647 C CA . TYR A 1 96 ? 2.508 2.696 19.373 1.00 11.21 94 TYR A CA 1
ATOM 648 C C . TYR A 1 96 ? 3.689 3.017 18.468 1.00 10.54 94 TYR A C 1
ATOM 649 O O . TYR A 1 96 ? 3.692 2.692 17.277 1.00 11.06 94 TYR A O 1
ATOM 658 N N . ARG A 1 97 ? 4.695 3.665 19.050 1.00 9.96 95 ARG A N 1
ATOM 659 C CA . ARG A 1 97 ? 5.915 4.024 18.341 1.00 10.00 95 ARG A CA 1
ATOM 660 C C . ARG A 1 97 ? 7.114 3.552 19.148 1.00 9.04 95 ARG A C 1
ATOM 661 O O . ARG A 1 97 ? 7.186 3.791 20.358 1.00 10.12 95 ARG A O 1
ATOM 669 N N . MET A 1 98 ? 8.046 2.879 18.478 1.00 9.04 96 MET A N 1
ATOM 670 C CA . MET A 1 98 ? 9.307 2.464 19.077 1.00 8.79 96 MET A CA 1
ATOM 671 C C . MET A 1 98 ? 10.411 3.395 18.598 1.00 8.62 96 MET A C 1
ATOM 672 O O . MET A 1 98 ? 10.462 3.751 17.417 1.00 9.28 96 MET A O 1
ATOM 677 N N . VAL A 1 99 ? 11.298 3.787 19.513 1.00 8.78 97 VAL A N 1
ATOM 678 C CA . VAL A 1 99 ? 12.310 4.803 19.233 1.00 8.76 97 VAL A CA 1
ATOM 679 C C . VAL A 1 99 ? 13.645 4.373 19.828 1.00 8.44 97 VAL A C 1
ATOM 680 O O . VAL A 1 99 ? 13.710 3.971 20.994 1.00 9.62 97 VAL A O 1
ATOM 684 N N . VAL A 1 100 ? 14.711 4.474 19.034 1.00 8.84 98 VAL A N 1
ATOM 685 C CA . VAL A 1 100 ? 16.085 4.364 19.521 1.00 8.81 98 VAL A CA 1
ATOM 686 C C . VAL A 1 100 ? 16.804 5.659 19.165 1.00 8.37 98 VAL A C 1
ATOM 687 O O . VAL A 1 100 ? 16.871 6.034 17.987 1.00 9.67 98 VAL A O 1
ATOM 691 N N . ASN A 1 101 ? 17.340 6.336 20.176 1.00 9.22 99 ASN A N 1
ATOM 692 C CA . ASN A 1 101 ? 18.080 7.577 19.989 1.00 9.25 99 ASN A CA 1
ATOM 693 C C . ASN A 1 101 ? 19.578 7.297 19.983 1.00 9.25 99 ASN A C 1
ATOM 694 O O . ASN A 1 101 ? 20.080 6.533 20.814 1.00 10.32 99 ASN A O 1
ATOM 699 N N . GLU A 1 102 ? 20.291 7.939 19.058 1.00 9.67 100 GLU A N 1
ATOM 700 C CA . GLU A 1 102 ? 21.742 7.812 18.950 1.00 9.58 100 GLU A CA 1
ATOM 701 C C . GLU A 1 102 ? 22.379 9.193 18.982 1.00 9.43 100 GLU A C 1
ATOM 702 O O . GLU A 1 102 ? 22.069 10.043 18.142 1.00 9.49 100 GLU A O 1
ATOM 708 N N . GLY A 1 103 ? 23.273 9.409 19.939 1.00 10.07 101 GLY A N 1
ATOM 709 C CA . GLY A 1 103 ? 24.097 10.599 19.929 1.00 11.02 101 GLY A CA 1
ATOM 710 C C . GLY A 1 103 ? 23.341 11.888 20.216 1.00 10.08 101 GLY A C 1
ATOM 711 O O . GLY A 1 103 ? 22.166 11.905 20.587 1.00 10.90 101 GLY A O 1
ATOM 712 N N . SER A 1 104 ? 24.059 12.994 20.012 1.00 11.55 102 SER A N 1
ATOM 713 C CA A SER A 1 104 ? 23.508 14.304 20.340 0.62 11.61 102 SER A CA 1
ATOM 714 C CA B SER A 1 104 ? 23.515 14.310 20.333 0.38 12.26 102 SER A CA 1
ATOM 715 C C . SER A 1 104 ? 22.365 14.678 19.402 1.00 11.09 102 SER A C 1
ATOM 716 O O . SER A 1 104 ? 21.310 15.139 19.853 1.00 11.13 102 SER A O 1
ATOM 721 N N . ASP A 1 105 ? 22.555 14.491 18.092 1.00 11.26 103 ASP A N 1
ATOM 722 C CA . ASP A 1 105 ? 21.484 14.803 17.149 1.00 11.29 103 ASP A CA 1
ATOM 723 C C . ASP A 1 105 ? 20.257 13.932 17.387 1.00 9.79 103 ASP A C 1
ATOM 724 O O . ASP A 1 105 ? 19.125 14.384 17.182 1.00 10.46 103 ASP A O 1
ATOM 729 N N . GLY A 1 106 ? 20.457 12.685 17.813 1.00 10.00 104 GLY A N 1
ATOM 730 C CA . GLY A 1 106 ? 19.337 11.819 18.128 1.00 9.63 104 GLY A CA 1
ATOM 731 C C . GLY A 1 106 ? 18.683 12.085 19.463 1.00 9.78 104 GLY A C 1
ATOM 732 O O . GLY A 1 106 ? 17.632 11.505 19.751 1.00 10.37 104 GLY A O 1
ATOM 733 N N . GLY A 1 107 ? 19.277 12.949 20.281 1.00 9.68 105 GLY A N 1
ATOM 734 C CA . GLY A 1 107 ? 18.723 13.237 21.589 1.00 10.39 105 GLY A CA 1
ATOM 735 C C . GLY A 1 107 ? 18.892 12.123 22.596 1.00 9.32 105 GLY A C 1
ATOM 736 O O . GLY A 1 107 ? 18.085 12.012 23.524 1.00 10.52 105 GLY A O 1
ATOM 737 N N . GLN A 1 108 ? 19.922 11.292 22.440 1.00 9.58 106 GLN A N 1
ATOM 738 C CA . GLN A 1 108 ? 20.151 10.195 23.371 1.00 9.53 106 GLN A CA 1
ATOM 739 C C . GLN A 1 108 ? 20.481 10.748 24.751 1.00 10.24 106 GLN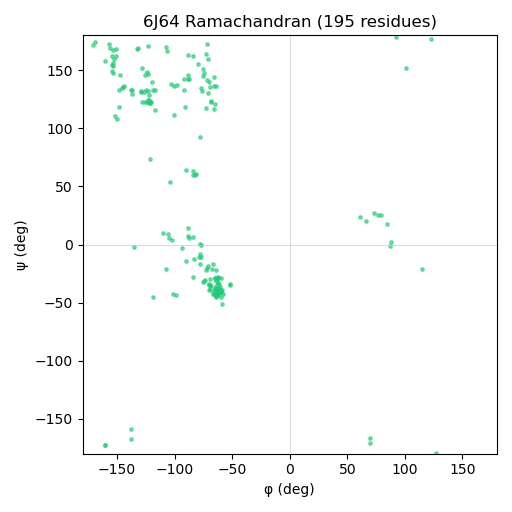 A C 1
ATOM 740 O O . GLN A 1 108 ? 21.464 11.475 24.920 1.00 11.40 106 GLN A O 1
ATOM 746 N N . SER A 1 109 ? 19.664 10.389 25.743 1.00 9.39 107 SER A N 1
ATOM 747 C CA A SER A 1 109 ? 19.775 10.961 27.079 0.39 9.82 107 SER A CA 1
ATOM 748 C CA B SER A 1 109 ? 19.784 10.965 27.076 0.61 9.78 107 SER A CA 1
ATOM 749 C C . SER A 1 109 ? 20.625 10.129 28.032 1.00 9.06 107 SER A C 1
ATOM 750 O O . SER A 1 109 ? 21.120 10.671 29.028 1.00 10.44 107 SER A O 1
ATOM 755 N N . VAL A 1 110 ? 20.788 8.835 27.765 1.00 9.38 108 VAL A N 1
ATOM 756 C CA . VAL A 1 110 ? 21.586 7.936 28.594 1.00 9.69 108 VAL A CA 1
ATOM 757 C C . VAL A 1 110 ? 22.405 7.064 27.657 1.00 9.37 108 VAL A C 1
ATOM 758 O O . VAL A 1 110 ? 21.864 6.510 26.694 1.00 9.60 108 VAL A O 1
ATOM 762 N N . TYR A 1 111 ? 23.701 6.930 27.933 1.00 9.83 109 TYR A N 1
ATOM 763 C CA A TYR A 1 111 ? 24.567 6.127 27.070 0.60 11.09 109 TYR A CA 1
ATOM 764 C CA B TYR A 1 111 ? 24.598 6.134 27.093 0.40 9.32 109 TYR A CA 1
ATOM 765 C C . TYR A 1 111 ? 24.565 4.657 27.493 1.00 9.95 109 TYR A C 1
ATOM 766 O O . TYR A 1 111 ? 25.567 4.058 27.888 1.00 10.91 109 TYR A O 1
ATOM 783 N N . HIS A 1 112 ? 23.366 4.093 27.389 1.00 9.56 110 HIS A N 1
ATOM 784 C CA . HIS A 1 112 ? 23.084 2.671 27.527 1.00 9.56 110 HIS A CA 1
ATOM 785 C C . HIS A 1 112 ? 21.910 2.462 26.587 1.00 10.01 110 HIS A C 1
ATOM 786 O O . HIS A 1 112 ? 20.867 3.095 26.774 1.00 10.35 110 HIS A O 1
ATOM 793 N N . VAL A 1 113 ? 22.090 1.625 25.560 1.00 9.73 111 VAL A N 1
ATOM 794 C CA A VAL A 1 113 ? 21.086 1.458 24.507 0.53 11.35 111 VAL A CA 1
ATOM 795 C CA B VAL A 1 113 ? 21.080 1.543 24.518 0.47 10.50 111 VAL A CA 1
ATOM 796 C C . VAL A 1 113 ? 19.722 1.201 25.121 1.00 10.19 111 VAL A C 1
ATOM 797 O O . VAL A 1 113 ? 19.593 0.364 26.022 1.00 10.47 111 VAL A O 1
ATOM 804 N N . HIS A 1 114 ? 18.699 1.902 24.637 1.00 9.88 112 HIS A N 1
ATOM 805 C CA . HIS A 1 114 ? 17.341 1.708 25.118 1.00 9.52 112 HIS A CA 1
ATOM 806 C C . HIS A 1 114 ? 16.351 1.868 23.976 1.00 9.41 112 HIS A C 1
ATOM 807 O O . HIS A 1 114 ? 16.480 2.772 23.145 1.00 10.42 112 HIS A O 1
ATOM 814 N N . LEU A 1 115 ? 15.376 0.964 23.938 1.00 8.99 113 LEU A N 1
ATOM 815 C CA . LEU A 1 115 ? 14.267 1.021 22.996 1.00 9.27 113 LEU A CA 1
ATOM 816 C C . LEU A 1 115 ? 13.066 1.585 23.745 1.00 9.29 113 LEU A C 1
ATOM 817 O O . LEU A 1 115 ? 12.529 0.936 24.649 1.00 11.24 113 LEU A O 1
ATOM 822 N N . ALA A 1 116 ? 12.654 2.795 23.381 1.00 9.63 114 ALA A N 1
ATOM 823 C CA . ALA A 1 116 ? 11.490 3.420 23.986 1.00 10.34 114 ALA A CA 1
ATOM 824 C C . ALA A 1 116 ? 10.240 3.009 23.223 1.00 9.89 114 ALA A C 1
ATOM 825 O O . ALA A 1 116 ? 10.264 2.876 21.997 1.00 11.03 114 ALA A O 1
ATOM 827 N N . VAL A 1 117 ? 9.149 2.799 23.956 1.00 10.53 115 VAL A N 1
ATOM 828 C CA . VAL A 1 117 ? 7.858 2.454 23.372 1.00 10.23 115 VAL A CA 1
ATOM 829 C C . VAL A 1 117 ? 6.825 3.419 23.934 1.00 9.77 115 VAL A C 1
ATOM 830 O O . VAL A 1 117 ? 6.651 3.501 25.156 1.00 10.12 115 VAL A O 1
ATOM 834 N N . LEU A 1 118 ? 6.143 4.144 23.049 1.00 9.75 116 LEU A N 1
ATOM 835 C CA . LEU A 1 118 ? 5.198 5.183 23.438 1.00 10.42 116 LEU A CA 1
ATOM 836 C C . LEU A 1 118 ? 3.849 4.905 22.796 1.00 10.75 116 LEU A C 1
ATOM 837 O O . LEU A 1 118 ? 3.776 4.631 21.594 1.00 11.23 116 LEU A O 1
ATOM 842 N N . GLY A 1 119 ? 2.788 4.992 23.590 1.00 11.19 117 GLY A N 1
ATOM 843 C CA . GLY A 1 119 ? 1.453 4.779 23.080 1.00 13.09 117 GLY A CA 1
ATOM 844 C C . GLY A 1 119 ? 0.412 5.375 24.002 1.00 12.25 117 GLY A C 1
ATOM 845 O O . GLY A 1 119 ? 0.732 6.069 24.969 1.00 12.30 117 GLY A O 1
ATOM 846 N N . GLY A 1 120 ? -0.850 5.085 23.694 1.00 13.06 118 GLY A N 1
ATOM 847 C CA . GLY A 1 120 ? -1.961 5.632 24.443 1.00 14.10 118 GLY A CA 1
ATOM 848 C C . GLY A 1 120 ? -2.446 6.978 23.957 1.00 14.08 118 GLY A C 1
ATOM 849 O O . GLY A 1 120 ? -3.395 7.525 24.534 1.00 15.34 118 GLY A O 1
ATOM 850 N N . ARG A 1 121 ? -1.811 7.533 22.930 1.00 13.27 119 ARG A N 1
ATOM 851 C CA . ARG A 1 121 ? -2.255 8.754 22.280 1.00 14.88 119 ARG A CA 1
ATOM 852 C C . ARG A 1 121 ? -1.793 8.688 20.834 1.00 13.97 119 ARG A C 1
ATOM 853 O O . ARG A 1 121 ? -0.986 7.835 20.459 1.00 12.92 119 ARG A O 1
ATOM 861 N N . GLN A 1 122 ? -2.313 9.597 20.017 1.00 14.28 120 GLN A N 1
ATOM 862 C CA . GLN A 1 122 ? -1.839 9.706 18.645 1.00 14.05 120 GLN A CA 1
ATOM 863 C C . GLN A 1 122 ? -0.411 10.236 18.647 1.00 13.26 120 GLN A C 1
ATOM 864 O O . GLN A 1 122 ? -0.138 11.300 19.213 1.00 14.16 120 GLN A O 1
ATOM 870 N N . MET A 1 123 ? 0.502 9.487 18.036 1.00 12.82 121 MET A N 1
ATOM 871 C CA . MET A 1 123 ? 1.862 9.958 17.828 1.00 12.61 121 MET A CA 1
ATOM 872 C C . MET A 1 123 ? 1.917 10.717 16.509 1.00 12.75 121 MET A C 1
ATOM 873 O O . MET A 1 123 ? 1.256 10.343 15.536 1.00 15.28 121 MET A O 1
ATOM 878 N N . HIS A 1 124 ? 2.699 11.790 16.483 1.00 12.73 122 HIS A N 1
ATOM 879 C CA . HIS A 1 124 ? 2.656 12.754 15.395 1.00 13.53 122 HIS A CA 1
ATOM 880 C C . HIS A 1 124 ? 3.886 12.640 14.504 1.00 12.01 122 HIS A C 1
ATOM 881 O O . HIS A 1 124 ? 4.863 11.955 14.820 1.00 12.61 122 HIS A O 1
ATOM 888 N N . TRP A 1 125 ? 3.818 13.335 13.374 1.00 12.92 123 TRP A N 1
ATOM 889 C CA . TRP A 1 125 ? 4.876 13.316 12.375 1.00 13.27 123 TRP A CA 1
ATOM 890 C C . TRP A 1 125 ? 5.226 14.764 12.045 1.00 13.94 123 TRP A C 1
ATOM 891 O O . TRP A 1 125 ? 4.331 15.574 11.810 1.00 16.04 123 TRP A O 1
ATOM 902 N N . PRO A 1 126 ? 6.526 15.107 12.026 1.00 13.10 124 PRO A N 1
ATOM 903 C CA . PRO A 1 126 ? 7.710 14.260 12.210 1.00 12.04 124 PRO A CA 1
ATOM 904 C C . PRO A 1 126 ? 7.896 13.774 13.646 1.00 11.28 124 PRO A C 1
ATOM 905 O O . PRO A 1 126 ? 7.341 14.363 14.575 1.00 11.75 124 PRO A O 1
ATOM 909 N N . PRO A 1 127 ? 8.691 12.677 13.828 1.00 10.78 125 PRO A N 1
ATOM 910 C CA . PRO A 1 127 ? 8.921 12.115 15.170 1.00 10.37 125 PRO A CA 1
ATOM 911 C C . PRO A 1 127 ? 10.010 12.872 15.923 1.00 9.94 125 PRO A C 1
ATOM 912 O O . PRO A 1 127 ? 11.041 12.316 16.312 1.00 11.15 125 PRO A O 1
ATOM 916 N N . GLY A 1 128 ? 9.777 14.163 16.134 1.00 11.16 126 GLY A N 1
ATOM 917 C CA . GLY A 1 128 ? 10.789 15.039 16.689 1.00 11.79 126 GLY A CA 1
ATOM 918 C C . GLY A 1 128 ? 11.551 15.761 15.595 1.00 11.78 126 GLY A C 1
ATOM 919 O O . GLY A 1 128 ? 12.592 16.372 15.839 1.00 13.26 126 GLY A O 1
ATOM 921 N N . ARG B 1 14 ? 3.678 -13.555 -3.425 1.00 39.97 12 ARG B N 1
ATOM 922 C CA . ARG B 1 14 ? 4.908 -13.038 -4.010 1.00 37.42 12 ARG B CA 1
ATOM 923 C C . ARG B 1 14 ? 5.916 -12.666 -2.928 1.00 34.40 12 ARG B C 1
ATOM 924 O O . ARG B 1 14 ? 5.535 -12.216 -1.847 1.00 32.72 12 ARG B O 1
ATOM 932 N N . PRO B 1 15 ? 7.204 -12.859 -3.215 1.00 24.59 13 PRO B N 1
ATOM 933 C CA . PRO B 1 15 ? 8.248 -12.460 -2.259 1.00 21.09 13 PRO B CA 1
ATOM 934 C C . PRO B 1 15 ? 8.270 -10.945 -2.103 1.00 20.46 13 PRO B C 1
ATOM 935 O O . PRO B 1 15 ? 8.536 -10.214 -3.059 1.00 22.24 13 PRO B O 1
ATOM 939 N N . GLY B 1 16 ? 7.983 -10.479 -0.890 1.00 19.67 14 GLY B N 1
ATOM 940 C CA . GLY B 1 16 ? 7.961 -9.067 -0.576 1.00 19.08 14 GLY B CA 1
ATOM 941 C C . GLY B 1 16 ? 6.599 -8.531 -0.192 1.00 18.04 14 GLY B C 1
ATOM 942 O O . GLY B 1 16 ? 6.524 -7.483 0.462 1.00 18.09 14 GLY B O 1
ATOM 943 N N . GLY B 1 17 ? 5.522 -9.211 -0.577 1.00 17.78 15 GLY B N 1
ATOM 944 C CA . GLY B 1 17 ? 4.188 -8.761 -0.236 1.00 19.08 15 GLY B CA 1
ATOM 945 C C . GLY B 1 17 ? 3.568 -7.882 -1.304 1.00 16.42 15 GLY B C 1
ATOM 946 O O . GLY B 1 17 ? 4.165 -7.561 -2.336 1.00 17.68 15 GLY B O 1
ATOM 947 N N . ASP B 1 18 ? 2.329 -7.474 -1.032 1.00 16.63 16 ASP B N 1
ATOM 948 C CA . ASP B 1 18 ? 1.531 -6.721 -1.991 1.00 16.83 16 ASP B CA 1
ATOM 949 C C . ASP B 1 18 ? 1.700 -5.212 -1.875 1.00 16.45 16 ASP B C 1
ATOM 950 O O . ASP B 1 18 ? 1.286 -4.489 -2.787 1.00 16.03 16 ASP B O 1
ATOM 955 N N . THR B 1 19 ? 2.285 -4.716 -0.788 1.00 14.32 17 THR B N 1
ATOM 956 C CA . THR B 1 19 ? 2.386 -3.278 -0.597 1.00 12.35 17 THR B CA 1
ATOM 957 C C . THR B 1 19 ? 3.415 -2.680 -1.554 1.00 11.80 17 THR B C 1
ATOM 958 O O . THR B 1 19 ? 4.148 -3.387 -2.253 1.00 13.03 17 THR B O 1
ATOM 962 N N . ILE B 1 20 ? 3.473 -1.346 -1.563 1.00 12.34 18 ILE B N 1
ATOM 963 C CA . ILE B 1 20 ? 4.460 -0.651 -2.384 1.00 13.29 18 ILE B CA 1
ATOM 964 C C . ILE B 1 20 ? 5.877 -1.052 -1.998 1.00 12.54 18 ILE B C 1
ATOM 965 O O . ILE B 1 20 ? 6.783 -1.034 -2.839 1.00 13.14 18 ILE B O 1
ATOM 970 N N . PHE B 1 21 ? 6.097 -1.419 -0.733 1.00 11.40 19 PHE B N 1
ATOM 971 C CA . PHE B 1 21 ? 7.425 -1.870 -0.327 1.00 11.49 19 PHE B CA 1
ATOM 972 C C . PHE B 1 21 ? 7.770 -3.212 -0.963 1.00 11.73 19 PHE B C 1
ATOM 973 O O . PHE B 1 21 ? 8.930 -3.459 -1.312 1.00 11.99 19 PHE B O 1
ATOM 981 N N . GLY B 1 22 ? 6.778 -4.090 -1.126 1.00 12.47 20 GLY B N 1
ATOM 982 C CA . GLY B 1 22 ? 7.019 -5.330 -1.846 1.00 14.32 20 GLY B CA 1
ATOM 983 C C . GLY B 1 22 ? 7.376 -5.093 -3.301 1.00 14.11 20 GLY B C 1
ATOM 984 O O . GLY B 1 22 ? 8.219 -5.793 -3.867 1.00 15.82 20 GLY B O 1
ATOM 985 N N . LYS B 1 23 ? 6.746 -4.095 -3.922 1.00 14.00 21 LYS B N 1
ATOM 986 C CA . LYS B 1 23 ? 7.077 -3.763 -5.303 1.00 14.30 21 LYS B CA 1
ATOM 987 C C . LYS B 1 23 ? 8.470 -3.157 -5.406 1.00 13.33 21 LYS B C 1
ATOM 988 O O . LYS B 1 23 ? 9.181 -3.387 -6.391 1.00 14.96 21 LYS B O 1
ATOM 994 N N . ILE B 1 24 ? 8.875 -2.379 -4.400 1.00 11.86 22 ILE B N 1
ATOM 995 C CA . ILE B 1 24 ? 10.241 -1.864 -4.364 1.00 11.66 22 ILE B CA 1
ATOM 996 C C . ILE B 1 24 ? 11.240 -3.009 -4.256 1.00 11.73 22 ILE B C 1
ATOM 997 O O . ILE B 1 24 ? 12.269 -3.024 -4.945 1.00 12.10 22 ILE B O 1
ATOM 1002 N N . ILE B 1 25 ? 10.941 -3.997 -3.407 1.00 11.53 23 ILE B N 1
ATOM 1003 C CA . ILE B 1 25 ? 11.825 -5.149 -3.237 1.00 11.50 23 ILE B CA 1
ATOM 1004 C C . ILE B 1 25 ? 12.037 -5.873 -4.562 1.00 12.39 23 ILE B C 1
ATOM 1005 O O . ILE B 1 25 ? 13.157 -6.280 -4.893 1.00 13.34 23 ILE B O 1
ATOM 1010 N N . ARG B 1 26 ? 10.971 -6.043 -5.340 1.00 12.48 24 ARG B N 1
ATOM 1011 C CA . ARG B 1 26 ? 11.041 -6.771 -6.599 1.00 13.60 24 ARG B CA 1
ATOM 1012 C C . ARG B 1 26 ? 11.413 -5.886 -7.783 1.00 13.49 24 ARG B C 1
ATOM 1013 O O . ARG B 1 26 ? 11.257 -6.315 -8.931 1.00 14.58 24 ARG B O 1
ATOM 1021 N N . LYS B 1 27 ? 11.905 -4.672 -7.533 1.00 13.04 25 LYS B N 1
ATOM 1022 C CA . LYS B 1 27 ? 12.341 -3.745 -8.579 1.00 13.23 25 LYS B CA 1
ATOM 1023 C C . LYS B 1 27 ? 11.213 -3.350 -9.529 1.00 13.01 25 LYS B C 1
ATOM 1024 O O . LYS B 1 27 ? 11.470 -2.964 -10.675 1.00 14.41 25 LYS B O 1
ATOM 1030 N N . GLU B 1 28 ? 9.959 -3.439 -9.079 1.00 13.94 26 GLU B N 1
ATOM 1031 C CA . GLU B 1 28 ? 8.834 -3.079 -9.934 1.00 14.04 26 GLU B CA 1
ATOM 1032 C C . GLU B 1 28 ? 8.558 -1.581 -9.909 1.00 16.86 26 GLU B C 1
ATOM 1033 O O . GLU B 1 28 ? 8.044 -1.032 -10.889 1.00 19.78 26 GLU B O 1
ATOM 1039 N N . ILE B 1 29 ? 8.885 -0.915 -8.805 1.00 15.88 27 ILE B N 1
ATOM 1040 C CA A ILE B 1 29 ? 8.821 0.540 -8.746 0.51 17.06 27 ILE B CA 1
ATOM 1041 C CA B ILE B 1 29 ? 8.794 0.540 -8.670 0.49 17.50 27 ILE B CA 1
ATOM 1042 C C . ILE B 1 29 ? 10.175 1.057 -8.277 1.00 15.73 27 ILE B C 1
ATOM 1043 O O . ILE B 1 29 ? 10.812 0.461 -7.395 1.00 16.75 27 ILE B O 1
ATOM 1052 N N . PRO B 1 30 ? 10.670 2.142 -8.869 1.00 16.74 28 PRO B N 1
ATOM 1053 C CA A PRO B 1 30 ? 12.031 2.592 -8.559 0.30 16.34 28 PRO B CA 1
ATOM 1054 C CA B PRO B 1 30 ? 12.031 2.593 -8.559 0.70 15.18 28 PRO B CA 1
ATOM 1055 C C . PRO B 1 30 ? 12.156 3.103 -7.133 1.00 15.99 28 PRO B C 1
ATOM 1056 O O . PRO B 1 30 ? 11.195 3.580 -6.525 1.00 18.64 28 PRO B O 1
ATOM 1063 N N . ALA B 1 31 ? 13.373 2.994 -6.604 1.00 13.25 29 ALA B N 1
ATOM 1064 C CA . ALA B 1 31 ? 13.710 3.502 -5.285 1.00 12.33 29 ALA B CA 1
ATOM 1065 C C . ALA B 1 31 ? 15.194 3.832 -5.271 1.00 11.27 29 ALA B C 1
ATOM 1066 O O . ALA B 1 31 ? 15.966 3.348 -6.103 1.00 12.46 29 ALA B O 1
ATOM 1068 N N . LYS B 1 32 ? 15.585 4.675 -4.320 1.00 10.91 30 LYS B N 1
ATOM 1069 C CA A LYS B 1 32 ? 16.976 5.097 -4.163 0.53 10.72 30 LYS B CA 1
ATOM 1070 C CA B LYS B 1 32 ? 16.978 5.093 -4.166 0.47 10.84 30 LYS B CA 1
ATOM 1071 C C . LYS B 1 32 ? 17.594 4.211 -3.085 1.00 9.64 30 LYS B C 1
ATOM 1072 O O . LYS B 1 32 ? 17.501 4.496 -1.890 1.00 10.33 30 LYS B O 1
ATOM 1083 N N . ILE B 1 33 ? 18.232 3.130 -3.525 1.00 10.54 31 ILE B N 1
ATOM 1084 C CA A ILE B 1 33 ? 18.675 2.068 -2.631 0.57 10.89 31 ILE B CA 1
ATOM 1085 C CA B ILE B 1 33 ? 18.683 2.058 -2.643 0.43 11.01 31 ILE B CA 1
ATOM 1086 C C . ILE B 1 33 ? 20.028 2.418 -2.031 1.00 10.68 31 ILE B C 1
ATOM 1087 O O . ILE B 1 33 ? 20.938 2.894 -2.722 1.00 12.27 31 ILE B O 1
ATOM 1096 N N . ILE B 1 34 ? 20.156 2.174 -0.729 1.00 10.54 32 ILE B N 1
ATOM 1097 C CA . ILE B 1 34 ? 21.391 2.387 0.010 1.00 11.01 32 ILE B CA 1
ATOM 1098 C C . ILE B 1 34 ? 22.134 1.078 0.246 1.00 11.73 32 ILE B C 1
ATOM 1099 O O . ILE B 1 34 ? 23.357 1.022 0.116 1.00 14.72 32 ILE B O 1
ATOM 1104 N N . PHE B 1 35 ? 21.402 0.024 0.602 1.00 10.91 33 PHE B N 1
ATOM 1105 C CA . PHE B 1 35 ? 21.986 -1.266 0.934 1.00 11.12 33 PHE B CA 1
ATOM 1106 C C . PHE B 1 35 ? 20.957 -2.348 0.650 1.00 9.97 33 PHE B C 1
ATOM 1107 O O . PHE B 1 35 ? 19.751 -2.129 0.797 1.00 10.48 33 PHE B O 1
ATOM 1115 N N . GLU B 1 36 ? 21.442 -3.520 0.248 1.00 10.23 34 GLU B N 1
ATOM 1116 C CA . GLU B 1 36 ? 20.561 -4.646 -0.030 1.00 10.09 34 GLU B CA 1
ATOM 1117 C C . GLU B 1 36 ? 21.289 -5.939 0.297 1.00 10.82 34 GLU B C 1
ATOM 1118 O O . GLU B 1 36 ? 22.447 -6.113 -0.094 1.00 12.16 34 GLU B O 1
ATOM 1124 N N . ASP B 1 37 ? 20.617 -6.835 1.016 1.00 10.43 35 ASP B N 1
ATOM 1125 C CA . ASP B 1 37 ? 21.106 -8.200 1.191 1.00 11.30 35 ASP B CA 1
ATOM 1126 C C . ASP B 1 37 ? 19.926 -9.158 1.046 1.00 11.21 35 ASP B C 1
ATOM 1127 O O . ASP B 1 37 ? 18.843 -8.778 0.593 1.00 11.69 35 ASP B O 1
ATOM 1132 N N . ASP B 1 38 ? 20.141 -10.416 1.432 1.00 11.91 36 ASP B N 1
ATOM 1133 C CA . ASP B 1 38 ? 19.105 -11.431 1.285 1.00 12.12 36 ASP B CA 1
ATOM 1134 C C . ASP B 1 38 ? 17.952 -11.235 2.258 1.00 11.57 36 ASP B C 1
ATOM 1135 O O . ASP B 1 38 ? 16.869 -11.786 2.034 1.00 13.08 36 ASP B O 1
ATOM 1140 N N . ARG B 1 39 ? 18.157 -10.472 3.333 1.00 11.34 37 ARG B N 1
ATOM 1141 C CA . ARG B 1 39 ? 17.141 -10.323 4.364 1.00 11.36 37 ARG B CA 1
ATOM 1142 C C . ARG B 1 39 ? 16.459 -8.965 4.390 1.00 10.19 37 ARG B C 1
ATOM 1143 O O . ARG B 1 39 ? 15.357 -8.866 4.938 1.00 10.94 37 ARG B O 1
ATOM 1151 N N . CYS B 1 40 ? 17.065 -7.924 3.825 1.00 10.36 38 CYS B N 1
ATOM 1152 C CA . CYS B 1 40 ? 16.509 -6.593 4.015 1.00 9.69 38 CYS B CA 1
ATOM 1153 C C . CYS B 1 40 ? 16.956 -5.662 2.898 1.00 9.69 38 CYS B C 1
ATOM 1154 O O . CYS B 1 40 ? 17.802 -6.001 2.066 1.00 10.81 38 CYS B O 1
ATOM 1157 N N . LEU B 1 41 ? 16.373 -4.465 2.915 1.00 9.47 39 LEU B N 1
ATOM 1158 C CA . LEU B 1 41 ? 16.618 -3.434 1.918 1.00 9.22 39 LEU B CA 1
ATOM 1159 C C . LEU B 1 41 ? 16.543 -2.085 2.616 1.00 8.98 39 LEU B C 1
ATOM 1160 O O . LEU B 1 41 ? 15.623 -1.847 3.404 1.00 9.60 39 LEU B O 1
ATOM 1165 N N . ALA B 1 42 ? 17.503 -1.211 2.327 1.00 9.02 40 ALA B N 1
ATOM 1166 C CA . ALA B 1 42 ? 17.512 0.150 2.846 1.00 8.89 40 ALA B CA 1
ATOM 1167 C C . ALA B 1 42 ? 17.416 1.122 1.680 1.00 8.87 40 ALA B C 1
ATOM 1168 O O . ALA B 1 42 ? 18.140 0.979 0.689 1.00 9.72 40 ALA B O 1
ATOM 1170 N N . PHE B 1 43 ? 16.528 2.109 1.798 1.00 8.59 41 PHE B N 1
ATOM 1171 C CA . PHE B 1 43 ? 16.292 3.055 0.716 1.00 8.99 41 PHE B CA 1
ATOM 1172 C C . PHE B 1 43 ? 15.786 4.370 1.289 1.00 8.27 41 PHE B C 1
ATOM 1173 O O . PHE B 1 43 ? 15.219 4.417 2.383 1.00 8.58 41 PHE B O 1
ATOM 1181 N N . HIS B 1 44 ? 15.986 5.443 0.528 1.00 8.93 42 HIS B N 1
ATOM 1182 C CA . HIS B 1 44 ? 15.632 6.772 1.008 1.00 8.62 42 HIS B CA 1
ATOM 1183 C C . HIS B 1 44 ? 14.125 6.995 0.976 1.00 9.19 42 HIS B C 1
ATOM 1184 O O . HIS B 1 44 ? 13.422 6.507 0.086 1.00 10.15 42 HIS B O 1
ATOM 1191 N N . ASP B 1 45 ? 13.635 7.743 1.960 1.00 9.96 43 ASP B N 1
ATOM 1192 C CA . ASP B 1 45 ? 12.229 8.108 2.028 1.00 10.44 43 ASP B CA 1
ATOM 1193 C C . ASP B 1 45 ? 11.935 9.223 1.031 1.00 12.21 43 ASP B C 1
ATOM 1194 O O . ASP B 1 45 ? 12.716 10.167 0.888 1.00 15.37 43 ASP B O 1
ATOM 1199 N N A ILE B 1 46 ? 10.799 9.107 0.338 0.55 13.07 44 ILE B N 1
ATOM 1200 N N B ILE B 1 46 ? 10.799 9.112 0.335 0.45 13.90 44 ILE B N 1
ATOM 1201 C CA A ILE B 1 46 ? 10.415 10.129 -0.634 0.55 15.71 44 ILE B CA 1
ATOM 1202 C CA B ILE B 1 46 ? 10.427 10.143 -0.636 0.45 15.76 44 ILE B CA 1
ATOM 1203 C C A ILE B 1 46 ? 9.890 11.396 0.027 0.55 14.56 44 ILE B C 1
ATOM 1204 C C B ILE B 1 46 ? 9.842 11.389 0.011 0.45 14.56 44 ILE B C 1
ATOM 1205 O O A ILE B 1 46 ? 9.848 12.450 -0.621 0.55 20.22 44 ILE B O 1
ATOM 1206 O O B ILE B 1 46 ? 9.711 12.419 -0.662 0.45 12.47 44 ILE B O 1
ATOM 1215 N N . SER B 1 47 ? 9.478 11.322 1.291 1.00 13.50 45 SER B N 1
ATOM 1216 C CA A SER B 1 47 ? 8.985 12.473 2.045 0.64 14.73 45 SER B CA 1
ATOM 1217 C CA B SER B 1 47 ? 8.984 12.473 2.046 0.36 14.66 45 SER B CA 1
ATOM 1218 C C . SER B 1 47 ? 9.867 12.650 3.276 1.00 13.18 45 SER B C 1
ATOM 1219 O O . SER B 1 47 ? 9.435 12.388 4.408 1.00 14.86 45 SER B O 1
ATOM 1224 N N . PRO B 1 48 ? 11.110 13.094 3.090 1.00 13.15 46 PRO B N 1
ATOM 1225 C CA . PRO B 1 48 ? 12.041 13.164 4.221 1.00 12.13 46 PRO B CA 1
ATOM 1226 C C . PRO B 1 48 ? 11.598 14.179 5.263 1.00 13.15 46 PRO B C 1
ATOM 1227 O O . PRO B 1 48 ? 11.170 15.290 4.940 1.00 15.18 46 PRO B O 1
ATOM 1231 N N . GLN B 1 49 ? 11.700 13.775 6.527 1.00 11.51 47 GLN B N 1
ATOM 1232 C CA . GLN B 1 49 ? 11.434 14.639 7.667 1.00 12.49 47 GLN B CA 1
ATOM 1233 C C . GLN B 1 49 ? 12.712 15.138 8.321 1.00 11.95 47 GLN B C 1
ATOM 1234 O O . GLN B 1 49 ? 12.648 15.816 9.351 1.00 13.10 47 GLN B O 1
ATOM 1240 N N . ALA B 1 50 ? 13.863 14.802 7.754 1.00 11.90 48 ALA B N 1
ATOM 1241 C CA . ALA B 1 50 ? 15.163 15.257 8.217 1.00 11.57 48 ALA B CA 1
ATOM 1242 C C . ALA B 1 50 ? 16.075 15.311 7.003 1.00 10.53 48 ALA B C 1
ATOM 1243 O O . ALA B 1 50 ? 15.757 14.723 5.963 1.00 11.52 48 ALA B O 1
ATOM 1245 N N . PRO B 1 51 ? 17.199 16.029 7.089 1.00 10.99 49 PRO B N 1
ATOM 1246 C CA . PRO B 1 51 ? 18.111 16.093 5.933 1.00 10.91 49 PRO B CA 1
ATOM 1247 C C . PRO B 1 51 ? 18.506 14.733 5.382 1.00 10.40 49 PRO B C 1
ATOM 1248 O O . PRO B 1 51 ? 18.679 14.591 4.164 1.00 11.82 49 PRO B O 1
ATOM 1252 N N . THR B 1 52 ? 18.646 13.727 6.241 1.00 9.58 50 THR B N 1
ATOM 1253 C CA . THR B 1 52 ? 18.771 12.337 5.826 1.00 10.10 50 THR B CA 1
ATOM 1254 C C . THR B 1 52 ? 17.648 11.550 6.486 1.00 8.91 50 THR B C 1
ATOM 1255 O O . THR B 1 52 ? 17.450 11.643 7.702 1.00 9.43 50 THR B O 1
ATOM 1259 N N . HIS B 1 53 ? 16.907 10.792 5.682 1.00 8.99 51 HIS B N 1
ATOM 1260 C CA . HIS B 1 53 ? 15.765 10.033 6.182 1.00 8.83 51 HIS B CA 1
ATOM 1261 C C . HIS B 1 53 ? 15.613 8.821 5.276 1.00 8.41 51 HIS B C 1
ATOM 1262 O O . HIS B 1 53 ? 15.253 8.965 4.103 1.00 9.08 51 HIS B O 1
ATOM 1269 N N . PHE B 1 54 ? 15.897 7.637 5.810 1.00 8.32 52 PHE B N 1
ATOM 1270 C CA . PHE B 1 54 ? 15.793 6.411 5.038 1.00 8.19 52 PHE B CA 1
ATOM 1271 C C . PHE B 1 54 ? 15.042 5.347 5.826 1.00 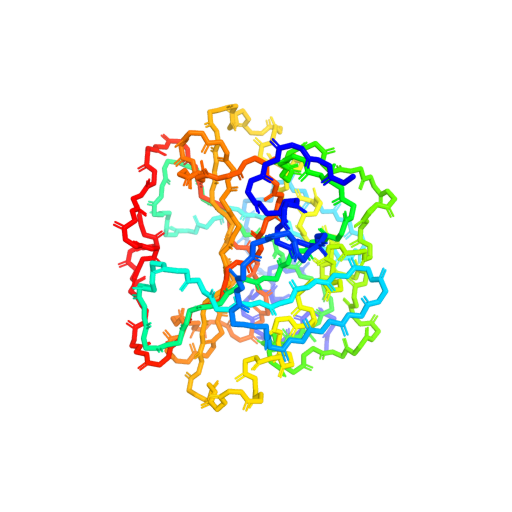7.79 52 PHE B C 1
ATOM 1272 O O . PHE B 1 54 ? 14.775 5.492 7.023 1.00 8.93 52 PHE B O 1
ATOM 1280 N N . LEU B 1 55 ? 14.689 4.277 5.119 1.00 8.33 53 LEU B N 1
ATOM 1281 C CA A LEU B 1 55 ? 13.946 3.162 5.681 0.57 8.50 53 LEU B CA 1
ATOM 1282 C CA B LEU B 1 55 ? 13.944 3.160 5.679 0.43 8.56 53 LEU B CA 1
ATOM 1283 C C . LEU B 1 55 ? 14.743 1.879 5.508 1.00 8.33 53 LEU B C 1
ATOM 1284 O O . LEU B 1 55 ? 15.458 1.703 4.518 1.00 9.25 53 LEU B O 1
ATOM 1293 N N . VAL B 1 56 ? 14.608 0.983 6.480 1.00 8.59 54 VAL B N 1
ATOM 1294 C CA . VAL B 1 56 ? 15.145 -0.370 6.394 1.00 8.33 54 VAL B CA 1
ATOM 1295 C C . VAL B 1 56 ? 13.967 -1.319 6.549 1.00 8.41 54 VAL B C 1
ATOM 1296 O O . VAL B 1 56 ? 13.248 -1.262 7.556 1.00 9.27 54 VAL B O 1
ATOM 1300 N N . ILE B 1 57 ? 13.754 -2.170 5.551 1.00 8.76 55 ILE B N 1
ATOM 1301 C CA . ILE B 1 57 ? 12.603 -3.069 5.558 1.00 9.14 55 ILE B CA 1
ATOM 1302 C C . ILE B 1 57 ? 13.065 -4.512 5.409 1.00 9.00 55 ILE B C 1
ATOM 1303 O O . ILE B 1 57 ? 14.077 -4.777 4.746 1.00 9.60 55 ILE B O 1
ATOM 1308 N N . PRO B 1 58 ? 12.359 -5.470 6.000 1.00 9.37 56 PRO B N 1
ATOM 1309 C CA . PRO B 1 58 ? 12.653 -6.875 5.715 1.00 9.62 56 PRO B CA 1
ATOM 1310 C C . PRO B 1 58 ? 12.143 -7.245 4.333 1.00 10.09 56 PRO B C 1
ATOM 1311 O O . PRO B 1 58 ? 11.138 -6.715 3.852 1.00 10.60 56 PRO B O 1
ATOM 1315 N N . LYS B 1 59 ? 12.858 -8.164 3.683 1.00 10.46 57 LYS B N 1
ATOM 1316 C CA . LYS B 1 59 ? 12.357 -8.699 2.422 1.00 10.95 57 LYS B CA 1
ATOM 1317 C C . LYS B 1 59 ? 11.198 -9.661 2.650 1.00 11.88 57 LYS B C 1
ATOM 1318 O O . LYS B 1 59 ? 10.306 -9.768 1.801 1.00 14.57 57 LYS B O 1
ATOM 1324 N N . LYS B 1 60 ? 11.193 -10.359 3.782 1.00 12.31 58 LYS B N 1
ATOM 1325 C CA . LYS B 1 60 ? 10.024 -11.122 4.194 1.00 12.86 58 LYS B CA 1
ATOM 1326 C C . LYS B 1 60 ? 8.922 -10.159 4.612 1.00 11.98 58 LYS B C 1
ATOM 1327 O O . LYS B 1 60 ? 9.154 -9.244 5.407 1.00 12.93 58 LYS B O 1
ATOM 1333 N N . HIS B 1 61 ? 7.722 -10.357 4.077 1.00 13.52 59 HIS B N 1
ATOM 1334 C CA . HIS B 1 61 ? 6.620 -9.466 4.411 1.00 12.79 59 HIS B CA 1
ATOM 1335 C C . HIS B 1 61 ? 6.139 -9.727 5.832 1.00 12.67 59 HIS B C 1
ATOM 1336 O O . HIS B 1 61 ? 5.670 -10.825 6.151 1.00 14.92 59 HIS B O 1
ATOM 1343 N N . ILE B 1 62 ? 6.269 -8.715 6.683 1.00 12.56 60 ILE B N 1
ATOM 1344 C CA . ILE B 1 62 ? 5.630 -8.664 7.992 1.00 12.60 60 ILE B CA 1
ATOM 1345 C C . ILE B 1 62 ? 4.801 -7.389 7.998 1.00 13.12 60 ILE B C 1
ATOM 1346 O O . ILE B 1 62 ? 5.330 -6.302 7.737 1.00 12.80 60 ILE B O 1
ATOM 1351 N N . SER B 1 63 ? 3.502 -7.519 8.273 1.00 12.75 61 SER B N 1
ATOM 1352 C CA A SER B 1 63 ? 2.606 -6.375 8.125 0.71 12.75 61 SER B CA 1
ATOM 1353 C CA B SER B 1 63 ? 2.601 -6.378 8.130 0.29 13.33 61 SER B CA 1
ATOM 1354 C C . SER B 1 63 ? 2.913 -5.283 9.142 1.00 12.97 61 SER B C 1
ATOM 1355 O O . SER B 1 63 ? 2.919 -4.095 8.800 1.00 13.24 61 SER B O 1
ATOM 1360 N N . GLN B 1 64 ? 3.168 -5.661 10.390 1.00 13.59 62 GLN B N 1
ATOM 1361 C CA . GLN B 1 64 ? 3.405 -4.688 11.444 1.00 12.77 62 GLN B CA 1
ATOM 1362 C C . GLN B 1 64 ? 4.120 -5.391 12.586 1.00 11.91 62 GLN B C 1
ATOM 1363 O O . GLN B 1 64 ? 4.058 -6.615 12.717 1.00 13.14 62 GLN B O 1
ATOM 1369 N N . ILE B 1 65 ? 4.814 -4.598 13.406 1.00 12.23 63 ILE B N 1
ATOM 1370 C CA . ILE B 1 65 ? 5.642 -5.178 14.460 1.00 12.80 63 ILE B CA 1
ATOM 1371 C C . ILE B 1 65 ? 4.798 -5.969 15.452 1.00 13.24 63 ILE B C 1
ATOM 1372 O O . ILE B 1 65 ? 5.271 -6.952 16.034 1.00 14.80 63 ILE B O 1
ATOM 1377 N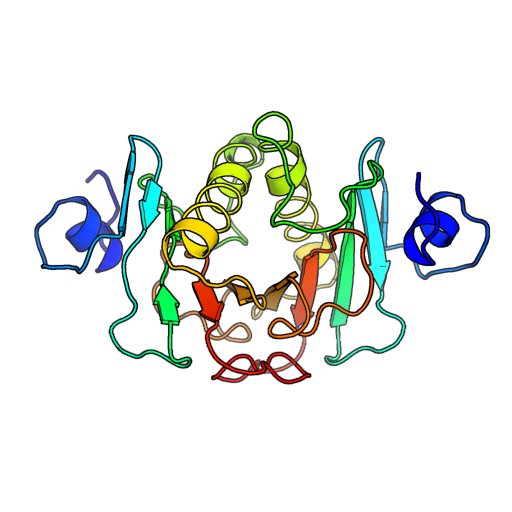 N . SER B 1 66 ? 3.531 -5.585 15.633 1.00 13.00 64 SER B N 1
ATOM 1378 C CA . SER B 1 66 ? 2.675 -6.259 16.604 1.00 14.59 64 SER B CA 1
ATOM 1379 C C . SER B 1 66 ? 2.364 -7.704 16.227 1.00 15.02 64 SER B C 1
ATOM 1380 O O . SER B 1 66 ? 1.922 -8.470 17.089 1.00 17.44 64 SER B O 1
ATOM 1383 N N . VAL B 1 67 ? 2.577 -8.096 14.971 1.00 14.35 65 VAL B N 1
ATOM 1384 C CA . VAL B 1 67 ? 2.326 -9.464 14.530 1.00 15.50 65 VAL B CA 1
ATOM 1385 C C . VAL B 1 67 ? 3.615 -10.218 14.227 1.00 15.62 65 VAL B C 1
ATOM 1386 O O . VAL B 1 67 ? 3.567 -11.323 13.678 1.00 16.13 65 VAL B O 1
ATOM 1390 N N . ALA B 1 68 ? 4.769 -9.655 14.577 1.00 14.88 66 ALA B N 1
ATOM 1391 C CA . ALA B 1 68 ? 6.035 -10.332 14.336 1.00 15.20 66 ALA B CA 1
ATOM 1392 C C . ALA B 1 68 ? 6.135 -11.592 15.188 1.00 15.94 66 ALA B C 1
ATOM 1393 O O . ALA B 1 68 ? 5.669 -11.630 16.329 1.00 18.72 66 ALA B O 1
ATOM 1395 N N . GLU B 1 69 ? 6.746 -12.628 14.624 1.00 18.19 67 GLU B N 1
ATOM 1396 C CA . GLU B 1 69 ? 6.895 -13.895 15.318 1.00 18.85 67 GLU B CA 1
ATOM 1397 C C . GLU B 1 69 ? 8.118 -13.866 16.230 1.00 17.85 67 GLU B C 1
ATOM 1398 O O . GLU B 1 69 ? 9.017 -13.032 16.084 1.00 18.44 67 GLU B O 1
ATOM 1404 N N . ASP B 1 70 ? 8.143 -14.803 17.182 1.00 19.67 68 ASP B N 1
ATOM 1405 C CA . ASP B 1 70 ? 9.294 -14.922 18.072 1.00 18.17 68 ASP B CA 1
ATOM 1406 C C . ASP B 1 70 ? 10.563 -15.224 17.288 1.00 18.17 68 ASP B C 1
ATOM 1407 O O . ASP B 1 70 ? 11.644 -14.729 17.627 1.00 21.68 68 ASP B O 1
ATOM 1412 N N . ASP B 1 71 ? 10.452 -16.032 16.235 1.00 16.90 69 ASP B N 1
ATOM 1413 C CA . ASP B 1 71 ? 11.603 -16.386 15.414 1.00 20.84 69 ASP B CA 1
ATOM 1414 C C . ASP B 1 71 ? 12.021 -15.276 14.456 1.00 20.32 69 ASP B C 1
ATOM 1415 O O . ASP B 1 71 ? 12.989 -15.458 13.710 1.00 21.17 69 ASP B O 1
ATOM 1420 N N . ASP B 1 72 ? 11.321 -14.142 14.454 1.00 15.83 70 ASP B N 1
ATOM 1421 C CA . ASP B 1 72 ? 11.735 -12.970 13.694 1.00 15.96 70 ASP B CA 1
ATOM 1422 C C . ASP B 1 72 ? 12.761 -12.120 14.437 1.00 14.35 70 ASP B C 1
ATOM 1423 O O . ASP B 1 72 ? 13.109 -11.038 13.954 1.00 13.23 70 ASP B O 1
ATOM 1428 N N . GLU B 1 73 ? 13.251 -12.593 15.587 1.00 14.86 71 GLU B N 1
ATOM 1429 C CA . GLU B 1 73 ? 14.147 -11.792 16.418 1.00 14.28 71 GLU B CA 1
ATOM 1430 C C . GLU B 1 73 ? 15.405 -11.390 15.660 1.00 13.57 71 GLU B C 1
ATOM 1431 O O . GLU 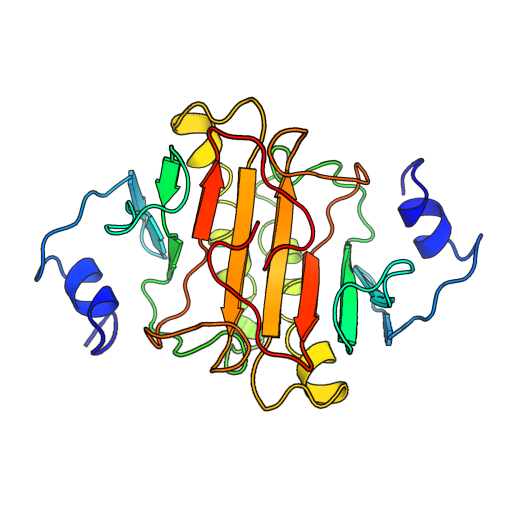B 1 73 ? 15.781 -10.213 15.638 1.00 13.22 71 GLU B O 1
ATOM 1437 N N . SER B 1 74 ? 16.079 -12.364 15.045 1.00 13.05 72 SER B N 1
ATOM 1438 C CA A SER B 1 74 ? 17.310 -12.063 14.323 0.27 13.64 72 SER B CA 1
ATOM 1439 C CA B SER B 1 74 ? 17.310 -12.066 14.320 0.37 13.53 72 SER B CA 1
ATOM 1440 C CA C SER B 1 74 ? 17.310 -12.063 14.322 0.36 13.45 72 SER B CA 1
ATOM 1441 C C . SER B 1 74 ? 17.054 -11.100 13.170 1.00 12.49 72 SER B C 1
ATOM 1442 O O . SER B 1 74 ? 17.856 -10.192 12.922 1.00 12.89 72 SER B O 1
ATOM 1449 N N . LEU B 1 75 ? 15.940 -11.280 12.458 1.00 11.80 73 LEU B N 1
ATOM 1450 C CA . LEU B 1 75 ? 15.622 -10.402 11.337 1.00 11.56 73 LEU B CA 1
ATOM 1451 C C . LEU B 1 75 ? 15.387 -8.972 11.808 1.00 10.69 73 LEU B C 1
ATOM 1452 O O . LEU B 1 75 ? 15.892 -8.017 11.207 1.00 10.91 73 LEU B O 1
ATOM 1457 N N . LEU B 1 76 ? 14.616 -8.806 12.885 1.00 10.93 74 LEU B N 1
ATOM 1458 C CA . LEU B 1 76 ? 14.355 -7.469 13.408 1.00 10.87 74 LEU B CA 1
ATOM 1459 C C . LEU B 1 76 ? 15.639 -6.805 13.885 1.00 10.33 74 LEU B C 1
ATOM 1460 O O . LEU B 1 76 ? 15.872 -5.621 13.613 1.00 10.85 74 LEU B O 1
ATOM 1465 N N . GLY B 1 77 ? 16.484 -7.549 14.600 1.00 10.26 75 GLY B N 1
ATOM 1466 C CA . GLY B 1 77 ? 17.773 -7.009 14.990 1.00 10.83 75 GLY B CA 1
ATOM 1467 C C . GLY B 1 77 ? 18.641 -6.652 13.801 1.00 10.46 75 GLY B C 1
ATOM 1468 O O . GLY B 1 77 ? 19.392 -5.674 13.847 1.00 11.10 75 GLY B O 1
ATOM 1469 N N . HIS B 1 78 ? 18.541 -7.427 12.719 1.00 10.56 76 HIS B N 1
ATOM 1470 C CA . HIS B 1 78 ? 19.318 -7.132 11.520 1.00 10.65 76 HIS B CA 1
ATOM 1471 C C . HIS B 1 78 ? 18.908 -5.799 10.908 1.00 10.22 76 HIS B C 1
ATOM 1472 O O . HIS B 1 78 ? 19.751 -5.071 10.374 1.00 10.42 76 HIS B O 1
ATOM 1479 N N . LEU B 1 79 ? 17.616 -5.463 10.972 1.00 10.44 77 LEU B N 1
ATOM 1480 C CA . LEU B 1 79 ? 17.178 -4.153 10.502 1.00 9.95 77 LEU B CA 1
ATOM 1481 C C . LEU B 1 79 ? 17.877 -3.042 11.271 1.00 9.71 77 LEU B C 1
ATOM 1482 O O . LEU B 1 79 ? 18.260 -2.018 10.692 1.00 10.37 77 LEU B O 1
ATOM 1487 N N . MET B 1 80 ? 18.060 -3.236 12.578 1.00 10.06 78 MET B N 1
ATOM 1488 C CA A MET B 1 80 ? 18.710 -2.215 13.392 0.48 10.59 78 MET B CA 1
ATOM 1489 C CA C MET B 1 80 ? 18.711 -2.222 13.401 0.52 10.66 78 MET B CA 1
ATOM 1490 C C . MET B 1 80 ? 20.203 -2.141 13.099 1.00 9.97 78 MET B C 1
ATOM 1491 O O . MET B 1 80 ? 20.770 -1.044 13.025 1.00 10.58 78 MET B O 1
ATOM 1500 N N . ILE B 1 81 ? 20.856 -3.294 12.926 1.00 10.02 79 ILE B N 1
ATOM 1501 C CA . ILE B 1 81 ? 22.279 -3.303 12.592 1.00 10.48 79 ILE B CA 1
ATOM 1502 C C . ILE B 1 81 ? 22.512 -2.662 11.230 1.00 10.05 79 ILE B C 1
ATOM 1503 O O . ILE B 1 81 ? 23.437 -1.859 11.054 1.00 10.89 79 ILE B O 1
ATOM 1508 N N . VAL B 1 82 ? 21.683 -3.010 10.244 1.00 9.77 80 VAL B N 1
ATOM 1509 C CA . VAL B 1 82 ? 21.800 -2.394 8.926 1.00 10.02 80 VAL B CA 1
ATOM 1510 C C . VAL B 1 82 ? 21.525 -0.897 9.008 1.00 10.15 80 VAL B C 1
ATOM 1511 O O . VAL B 1 82 ? 22.205 -0.090 8.363 1.00 10.69 80 VAL B O 1
ATOM 1515 N N . GLY B 1 83 ? 20.540 -0.503 9.818 1.00 10.03 81 GLY B N 1
ATOM 1516 C CA . GLY B 1 83 ? 20.252 0.913 9.982 1.00 10.21 81 GLY B CA 1
ATOM 1517 C C . GLY B 1 83 ? 21.432 1.697 10.521 1.00 9.36 81 GLY B C 1
ATOM 1518 O O . GLY B 1 83 ? 21.754 2.775 10.016 1.00 9.89 81 GLY B O 1
ATOM 1519 N N . LYS B 1 84 ? 22.096 1.171 11.554 1.00 9.71 82 LYS B N 1
ATOM 1520 C CA . LYS B 1 84 ? 23.238 1.891 12.109 1.00 10.70 82 LYS B CA 1
ATOM 1521 C C . LYS B 1 84 ? 24.430 1.879 11.159 1.00 10.67 82 LYS B C 1
ATOM 1522 O O . LYS B 1 84 ? 25.168 2.868 11.087 1.00 11.24 82 LYS B O 1
ATOM 1528 N N . LYS B 1 85 ? 24.628 0.787 10.416 1.00 10.92 83 LYS B N 1
ATOM 1529 C CA A LYS B 1 85 ? 25.720 0.751 9.449 0.45 11.93 83 LYS B CA 1
ATOM 1530 C CA B LYS B 1 85 ? 25.715 0.741 9.443 0.55 11.88 83 LYS B CA 1
ATOM 1531 C C . LYS B 1 85 ? 25.476 1.724 8.303 1.00 10.73 83 LYS B C 1
ATOM 1532 O O . LYS B 1 85 ? 26.398 2.429 7.877 1.00 12.13 83 LYS B O 1
ATOM 1543 N N . CYS B 1 86 ? 24.242 1.781 7.794 1.00 10.12 84 CYS B N 1
ATOM 1544 C CA . CYS B 1 86 ? 23.921 2.738 6.740 1.00 10.69 84 CYS B CA 1
ATOM 1545 C C . CYS B 1 86 ? 24.078 4.171 7.231 1.00 9.82 84 CYS B C 1
ATOM 1546 O O . CYS B 1 86 ? 24.561 5.037 6.493 1.00 11.19 84 CYS B O 1
ATOM 1549 N N . ALA B 1 87 ? 23.671 4.440 8.474 1.00 10.10 85 ALA B N 1
ATOM 1550 C CA . ALA B 1 87 ? 23.817 5.785 9.019 1.00 10.15 85 ALA B CA 1
ATOM 1551 C C . ALA B 1 87 ? 25.281 6.202 9.068 1.00 10.85 85 ALA B C 1
ATOM 1552 O O . ALA B 1 87 ? 25.618 7.349 8.752 1.00 11.92 85 ALA B O 1
ATOM 1554 N N . ALA B 1 88 ? 26.166 5.280 9.453 1.00 11.07 86 ALA B N 1
ATOM 1555 C CA . ALA B 1 88 ? 27.593 5.584 9.453 1.00 12.69 86 ALA B CA 1
ATOM 1556 C C . ALA B 1 88 ? 28.110 5.799 8.036 1.00 12.91 86 ALA B C 1
ATOM 1557 O O . ALA B 1 88 ? 28.890 6.726 7.789 1.00 14.70 86 ALA B O 1
ATOM 1559 N N . ASP B 1 89 ? 27.684 4.955 7.092 1.00 12.93 87 ASP B N 1
ATOM 1560 C CA . ASP B 1 89 ? 28.114 5.116 5.706 1.00 15.37 87 ASP B CA 1
ATOM 1561 C C . ASP B 1 89 ? 27.621 6.430 5.114 1.00 13.99 87 ASP B C 1
ATOM 1562 O O . ASP B 1 89 ? 28.272 6.996 4.227 1.00 15.78 87 ASP B O 1
ATOM 1567 N N . LEU B 1 90 ? 26.479 6.926 5.586 1.00 12.41 88 LEU B N 1
ATOM 1568 C CA . LEU B 1 90 ? 25.920 8.190 5.130 1.00 13.60 88 LEU B CA 1
ATOM 1569 C C . LEU B 1 90 ? 26.443 9.388 5.915 1.00 15.08 88 LEU B C 1
ATOM 1570 O O . LEU B 1 90 ? 25.961 10.506 5.710 1.00 17.21 88 LEU B O 1
ATOM 1575 N N . GLY B 1 91 ? 27.404 9.178 6.811 1.00 13.64 89 GLY B N 1
ATOM 1576 C CA . GLY B 1 91 ? 28.052 10.284 7.486 1.00 14.63 89 GLY B CA 1
ATOM 1577 C C . GLY B 1 91 ? 27.257 10.932 8.595 1.00 13.55 89 GLY B C 1
ATOM 1578 O O . GLY B 1 91 ? 27.488 12.104 8.906 1.00 15.06 89 GLY B O 1
ATOM 1579 N N . LEU B 1 92 ? 26.326 10.202 9.211 1.00 13.64 90 LEU B N 1
ATOM 1580 C CA . LEU B 1 92 ? 25.530 10.737 10.316 1.00 13.79 90 LEU B CA 1
ATOM 1581 C C . LEU B 1 92 ? 26.294 10.606 11.637 1.00 15.40 90 LEU B C 1
ATOM 1582 O O . LEU B 1 92 ? 25.859 9.965 12.593 1.00 16.88 90 LEU B O 1
ATOM 1587 N N . ASN B 1 93 ? 27.461 11.255 11.672 1.00 15.88 91 ASN B N 1
ATOM 1588 C CA . ASN B 1 93 ? 28.373 11.121 12.802 1.00 16.85 91 ASN B CA 1
ATOM 1589 C C . ASN B 1 93 ? 27.878 11.841 14.049 1.00 17.01 91 ASN B C 1
ATOM 1590 O O . ASN B 1 93 ? 28.316 11.504 15.154 1.00 22.70 91 ASN B O 1
ATOM 1595 N N . LYS B 1 94 ? 26.989 12.824 13.902 1.00 13.75 92 LYS B N 1
ATOM 1596 C CA . LYS B 1 94 ? 26.456 13.536 15.056 1.00 13.72 92 LYS B CA 1
ATOM 1597 C C . LYS B 1 94 ? 25.290 12.813 15.713 1.00 12.42 92 LYS B C 1
ATOM 1598 O O . LYS B 1 94 ? 24.892 13.195 16.819 1.00 15.28 92 LYS B O 1
ATOM 1603 N N . GLY B 1 95 ? 24.732 11.796 15.069 1.00 11.02 93 GLY B N 1
ATOM 1604 C CA . GLY B 1 95 ? 23.667 11.008 15.643 1.00 12.50 93 GLY B CA 1
ATOM 1605 C C . GLY B 1 95 ? 22.467 10.930 14.728 1.00 9.97 93 GLY B C 1
ATOM 1606 O O . GLY B 1 95 ? 22.443 11.483 13.630 1.00 10.87 93 GLY B O 1
ATOM 1607 N N . TYR B 1 96 ? 21.447 10.226 15.210 1.00 9.16 94 TYR B N 1
ATOM 1608 C CA . TYR B 1 96 ? 20.246 9.962 14.431 1.00 8.79 94 TYR B CA 1
ATOM 1609 C C . TYR B 1 96 ? 19.211 9.333 15.353 1.00 8.38 94 TYR B C 1
ATOM 1610 O O . TYR B 1 96 ? 19.503 8.980 16.499 1.00 8.85 94 TYR B O 1
ATOM 1619 N N . ARG B 1 97 ? 17.994 9.194 14.831 1.00 8.78 95 ARG B N 1
ATOM 1620 C CA . ARG B 1 97 ? 16.895 8.568 15.550 1.00 8.19 95 ARG B CA 1
ATOM 1621 C C . ARG B 1 97 ? 16.308 7.457 14.693 1.00 8.05 95 ARG B C 1
ATOM 1622 O O . ARG B 1 97 ? 16.041 7.661 13.504 1.00 9.01 95 ARG B O 1
ATOM 1630 N N . MET B 1 98 ? 16.123 6.286 15.296 1.00 8.03 96 MET B N 1
ATOM 1631 C CA . MET B 1 98 ? 15.451 5.163 14.659 1.00 8.06 96 MET B CA 1
ATOM 1632 C C . MET B 1 98 ? 14.020 5.091 15.170 1.00 7.96 96 MET B C 1
ATOM 1633 O O . MET B 1 98 ? 13.775 5.240 16.370 1.00 9.00 96 MET B O 1
ATOM 1638 N N . VAL B 1 99 ? 13.077 4.858 14.259 1.00 8.37 97 VAL B N 1
ATOM 1639 C CA . VAL B 1 99 ? 11.653 4.899 14.578 1.00 9.21 97 VAL B CA 1
ATOM 1640 C C . VAL B 1 99 ? 10.952 3.722 13.911 1.00 9.02 97 VAL B C 1
ATOM 1641 O O . VAL B 1 99 ? 11.106 3.506 12.704 1.00 10.49 97 VAL B O 1
ATOM 1645 N N . VAL B 1 100 ? 10.172 2.973 14.688 1.00 9.16 98 VAL B N 1
ATOM 1646 C CA . VAL B 1 100 ? 9.266 1.955 14.161 1.00 9.08 98 VAL B CA 1
ATOM 1647 C C . VAL B 1 100 ? 7.845 2.365 14.525 1.00 9.79 98 VAL B C 1
ATOM 1648 O O . VAL B 1 100 ? 7.496 2.427 15.711 1.00 10.77 98 VAL B O 1
ATOM 1652 N N . ASN B 1 101 ? 7.031 2.644 13.510 1.00 10.09 99 ASN B N 1
ATOM 1653 C CA . ASN B 1 101 ? 5.637 3.020 13.709 1.00 10.81 99 ASN B CA 1
ATOM 1654 C C . ASN B 1 101 ? 4.756 1.779 13.652 1.00 11.32 99 ASN B C 1
ATOM 1655 O O . ASN B 1 101 ? 4.881 0.963 12.733 1.00 12.15 99 ASN B O 1
ATOM 1660 N N . GLU B 1 102 ? 3.855 1.647 14.626 1.00 11.44 100 GLU B N 1
ATOM 1661 C CA . GLU B 1 102 ? 2.907 0.539 14.680 1.00 12.50 100 GLU B CA 1
ATOM 1662 C C . GLU B 1 102 ? 1.486 1.083 14.696 1.00 11.77 100 GLU B C 1
ATOM 1663 O O . GLU B 1 102 ? 1.119 1.847 15.594 1.00 12.35 100 GLU B O 1
ATOM 1669 N N . GLY B 1 103 ? 0.692 0.682 13.711 1.00 12.99 101 GLY B N 1
ATOM 1670 C CA . GLY B 1 103 ? -0.731 0.941 13.749 1.00 13.63 101 GLY B CA 1
ATOM 1671 C C . GLY B 1 103 ? -1.113 2.405 13.582 1.00 12.96 101 GLY B C 1
ATOM 1672 O O . GLY B 1 103 ? -0.318 3.265 13.199 1.00 13.69 101 GLY B O 1
ATOM 1673 N N . SER B 1 104 ? -2.382 2.671 13.904 1.00 14.32 102 SER B N 1
ATOM 1674 C CA A SER B 1 104 ? -2.937 4.007 13.707 0.28 14.96 102 SER B CA 1
ATOM 1675 C CA B SER B 1 104 ? -2.938 4.006 13.708 0.72 14.02 102 SER B CA 1
ATOM 1676 C C . SER B 1 104 ? -2.307 5.018 14.659 1.00 14.32 102 SER B C 1
ATOM 1677 O O . SER B 1 104 ? -1.875 6.096 14.235 1.00 13.75 102 SER B O 1
ATOM 1682 N N . ASP B 1 105 ? -2.249 4.690 15.953 1.00 13.42 103 ASP B N 1
ATOM 1683 C CA . ASP B 1 105 ? -1.658 5.617 16.916 1.00 14.04 103 ASP B CA 1
ATOM 1684 C C . ASP B 1 105 ? -0.172 5.823 16.661 1.00 12.88 103 ASP B C 1
ATOM 1685 O O . ASP B 1 105 ? 0.370 6.888 16.980 1.00 13.00 103 ASP B O 1
ATOM 1690 N N . GLY B 1 106 ? 0.504 4.825 16.095 1.00 12.34 104 GLY B N 1
ATOM 1691 C CA . GLY B 1 106 ? 1.911 4.970 15.781 1.00 11.97 104 GLY B CA 1
ATOM 1692 C C . GLY B 1 106 ? 2.208 5.748 14.520 1.00 12.07 104 GLY B C 1
ATOM 1693 O O . GLY B 1 106 ? 3.367 6.100 14.285 1.00 13.04 104 GLY B O 1
ATOM 1694 N N . GLY B 1 107 ? 1.192 6.029 13.709 1.00 13.44 105 GLY B N 1
ATOM 1695 C CA . GLY B 1 107 ? 1.409 6.735 12.463 1.00 14.29 105 GLY B CA 1
ATOM 1696 C C . GLY B 1 107 ? 1.816 5.859 11.303 1.00 12.35 105 GLY B C 1
ATOM 1697 O O . GLY B 1 107 ? 2.319 6.374 10.301 1.00 14.91 105 GLY B O 1
ATOM 1698 N N . GLN B 1 108 ? 1.606 4.557 11.397 1.00 12.88 106 GLN B N 1
ATOM 1699 C CA . GLN B 1 108 ? 1.924 3.640 10.323 1.00 12.70 106 GLN B CA 1
ATOM 1700 C C . GLN B 1 108 ? 0.829 3.730 9.228 1.00 21.90 106 GLN B C 1
ATOM 1701 O O . GLN B 1 108 ? -0.326 3.702 9.521 1.00 24.67 106 GLN B O 1
ATOM 1707 N N . SER B 1 109 ? 1.271 3.793 7.975 1.00 27.69 107 SER B N 1
ATOM 1708 C CA . SER B 1 109 ? 0.376 3.859 6.827 1.00 42.24 107 SER B CA 1
ATOM 1709 C C . SER B 1 109 ? 0.590 2.646 5.921 1.00 29.77 107 SER B C 1
ATOM 1710 O O . SER B 1 109 ? -0.369 2.017 5.473 1.00 34.71 107 SER B O 1
ATOM 1713 N N . VAL B 1 110 ? 1.854 2.323 5.657 1.00 19.91 108 VAL B N 1
ATOM 1714 C CA . VAL B 1 110 ? 2.204 1.181 4.814 1.00 15.01 108 VAL B CA 1
ATOM 1715 C C . VAL B 1 110 ? 2.367 -0.007 5.749 1.00 12.89 108 VAL B C 1
ATOM 1716 O O . VAL B 1 110 ? 3.214 -0.011 6.640 1.00 12.68 108 VAL B O 1
ATOM 1720 N N . TYR B 1 111 ? 1.545 -1.002 5.536 1.00 14.05 109 TYR B N 1
ATOM 1721 C CA . TYR B 1 111 ? 1.557 -2.159 6.430 1.00 13.22 109 TYR B CA 1
ATOM 1722 C C . TYR B 1 111 ? 2.540 -3.229 5.950 1.00 12.44 109 TYR B C 1
ATOM 1723 O O . TYR B 1 111 ? 2.200 -4.353 5.580 1.00 12.69 109 TYR B O 1
ATOM 1732 N N . HIS B 1 112 ? 3.800 -2.802 5.962 1.00 11.53 110 HIS B N 1
ATOM 1733 C CA . HIS B 1 112 ? 4.978 -3.644 5.811 1.00 11.07 110 HIS B CA 1
ATOM 1734 C C . HIS B 1 112 ? 5.997 -3.033 6.759 1.00 10.28 110 HIS B C 1
ATOM 1735 O O . HIS B 1 112 ? 6.293 -1.840 6.645 1.00 11.44 110 HIS B O 1
ATOM 1742 N N A VAL B 1 113 ? 6.451 -3.790 7.742 0.50 10.41 111 VAL B N 1
ATOM 1743 N N C VAL B 1 113 ? 6.452 -3.790 7.742 0.50 10.41 111 VAL B N 1
ATOM 1744 C CA A VAL B 1 113 ? 7.326 -3.269 8.793 0.50 11.15 111 VAL B CA 1
ATOM 1745 C CA C VAL B 1 113 ? 7.315 -3.241 8.790 0.50 11.97 111 VAL B CA 1
ATOM 1746 C C A VAL B 1 113 ? 8.475 -2.487 8.211 0.50 10.05 111 VAL B C 1
ATOM 1747 C C C VAL B 1 113 ? 8.478 -2.484 8.213 0.50 10.05 111 VAL B C 1
ATOM 1748 O O A VAL B 1 113 ? 9.091 -2.911 7.283 0.50 10.33 111 VAL B O 1
ATOM 1749 O O C VAL B 1 113 ? 9.091 -2.912 7.284 0.50 10.33 111 VAL B O 1
ATOM 1756 N N A HIS B 1 114 ? 8.748 -1.329 8.817 0.50 9.90 112 HIS B N 1
ATOM 1757 N N C HIS B 1 114 ? 8.747 -1.323 8.812 0.50 9.90 112 HIS B N 1
ATOM 1758 C CA A HIS B 1 114 ? 9.867 -0.513 8.391 0.48 10.29 112 HIS B CA 1
ATOM 1759 C CA C HIS B 1 114 ? 9.890 -0.535 8.407 0.52 10.29 112 HIS B CA 1
ATOM 1760 C C A HIS B 1 114 ? 10.479 0.208 9.577 0.50 9.87 112 HIS B C 1
ATOM 1761 C C C HIS B 1 114 ? 10.481 0.200 9.584 0.50 9.87 112 HIS B C 1
ATOM 1762 O O . HIS B 1 114 ? 9.776 0.677 10.467 1.00 10.73 112 HIS B O 1
ATOM 1775 N N . LEU B 1 115 ? 11.816 0.238 9.580 1.00 9.12 113 LEU B N 1
ATOM 1776 C CA A LEU B 1 115 ? 12.579 1.000 10.555 0.52 6.83 113 LEU B CA 1
ATOM 1777 C CA B LEU B 1 115 ? 12.679 1.000 10.555 0.48 11.88 113 LEU B CA 1
ATOM 1778 C C . LEU B 1 115 ? 13.091 2.254 9.860 1.00 8.96 113 LEU B C 1
ATOM 1779 O O . LEU B 1 115 ? 13.867 2.163 8.902 1.00 10.54 113 LEU B O 1
ATOM 1788 N N . ALA B 1 116 ? 12.646 3.415 10.326 1.00 8.69 114 ALA B N 1
ATOM 1789 C CA . ALA B 1 116 ? 13.079 4.683 9.760 1.00 9.11 114 ALA B CA 1
ATOM 1790 C C . ALA B 1 116 ? 14.288 5.198 10.524 1.00 8.67 114 ALA B C 1
ATOM 1791 O O . ALA B 1 116 ? 14.373 5.051 11.746 1.00 9.91 114 ALA B O 1
ATOM 1793 N N . VAL B 1 117 ? 15.227 5.796 9.797 1.00 8.47 115 VAL B N 1
ATOM 1794 C CA . VAL B 1 117 ? 16.408 6.421 10.382 1.00 8.76 115 VAL B CA 1
ATOM 1795 C C . VAL B 1 117 ? 16.441 7.867 9.913 1.00 8.03 115 VAL B C 1
ATOM 1796 O O . VAL B 1 117 ? 16.449 8.132 8.704 1.00 8.58 115 VAL B O 1
ATOM 1800 N N . LEU B 1 118 ? 16.461 8.797 10.865 1.00 8.32 116 LEU B N 1
ATOM 1801 C CA . LEU B 1 118 ? 16.422 10.227 10.589 1.00 8.58 116 LEU B CA 1
ATOM 1802 C C . LEU B 1 118 ? 17.632 10.893 11.225 1.00 8.48 116 LEU B C 1
ATOM 1803 O O . LEU B 1 118 ? 17.922 10.663 12.402 1.00 9.26 116 LEU B O 1
ATOM 1808 N N . GLY B 1 119 ? 18.321 11.728 10.457 1.00 9.13 117 GLY B N 1
ATOM 1809 C CA . GLY B 1 119 ? 19.465 12.440 10.980 1.00 10.03 117 GLY B CA 1
ATOM 1810 C C . GLY B 1 119 ? 19.795 13.650 10.135 1.00 9.17 117 GLY B C 1
ATOM 1811 O O . GLY B 1 119 ? 19.058 14.012 9.217 1.00 9.85 117 GLY B O 1
ATOM 1812 N N . GLY B 1 120 ? 20.928 14.271 10.456 1.00 9.79 118 GLY B N 1
ATOM 1813 C CA . GLY B 1 120 ? 21.354 15.474 9.774 1.00 10.19 118 GLY B CA 1
ATOM 1814 C C . GLY B 1 120 ? 20.820 16.759 10.364 1.00 9.96 118 GLY B C 1
ATOM 1815 O O . GLY B 1 120 ? 21.082 17.834 9.807 1.00 11.63 118 GLY B O 1
ATOM 1816 N N . ARG B 1 121 ? 20.065 16.678 11.457 1.00 10.05 119 ARG B N 1
ATOM 1817 C CA . ARG B 1 121 ? 19.605 17.840 12.198 1.00 10.94 119 ARG B CA 1
ATOM 1818 C C . ARG B 1 121 ? 19.380 17.405 13.636 1.00 10.08 119 ARG B C 1
ATOM 1819 O O . ARG B 1 121 ? 19.361 16.212 13.948 1.00 10.27 119 ARG B O 1
ATOM 1827 N N . GLN B 1 122 ? 19.209 18.386 14.516 1.00 10.98 120 GLN B N 1
ATOM 1828 C CA . GLN B 1 122 ? 18.844 18.088 15.894 1.00 10.40 120 GLN B CA 1
ATOM 1829 C C . GLN B 1 122 ? 17.422 17.542 15.929 1.00 10.09 120 GLN B C 1
ATOM 1830 O O . GLN B 1 122 ?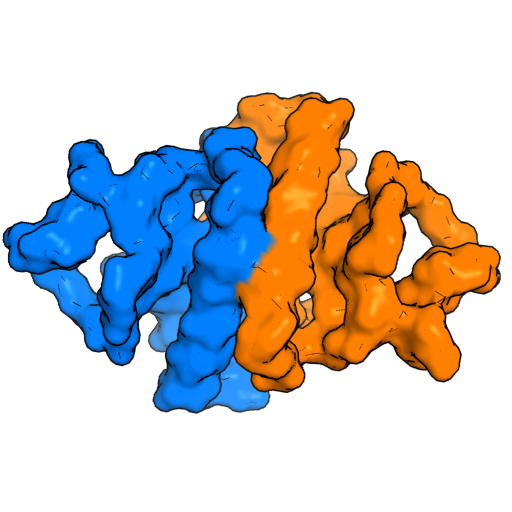 16.487 18.196 15.455 1.00 11.95 120 GLN B O 1
ATOM 1836 N N . MET B 1 123 ? 17.260 16.343 16.478 1.00 10.13 121 MET B N 1
ATOM 1837 C CA . MET B 1 123 ? 15.938 15.786 16.710 1.00 10.13 121 MET B CA 1
ATOM 1838 C C . MET B 1 123 ? 15.438 16.229 18.080 1.00 9.78 121 MET B C 1
ATOM 1839 O O . MET B 1 123 ? 16.215 16.390 19.025 1.00 10.65 121 MET B O 1
ATOM 1844 N N . HIS B 1 124 ? 14.130 16.437 18.175 1.00 10.64 122 HIS B N 1
ATOM 1845 C CA . HIS B 1 124 ? 13.516 17.031 19.352 1.00 10.59 122 HIS B CA 1
ATOM 1846 C C . HIS B 1 124 ? 12.767 15.982 20.164 1.00 10.01 122 HIS B C 1
ATOM 1847 O O . HIS B 1 124 ? 12.502 14.868 19.707 1.00 10.51 122 HIS B O 1
ATOM 1854 N N . TRP B 1 125 ? 12.425 16.367 21.389 1.00 10.82 123 TRP B N 1
ATOM 1855 C CA . TRP B 1 125 ? 11.657 15.519 22.287 1.00 11.31 123 TRP B CA 1
ATOM 1856 C C . TRP B 1 125 ? 10.370 16.270 22.617 1.00 12.16 123 TRP B C 1
ATOM 1857 O O . TRP B 1 125 ? 10.399 17.483 22.799 1.00 14.65 123 TRP B O 1
ATOM 1868 N N . PRO B 1 126 ? 9.226 15.567 22.671 1.00 12.16 124 PRO B N 1
ATOM 1869 C CA . PRO B 1 126 ? 9.012 14.132 22.457 1.00 11.22 124 PRO B CA 1
ATOM 1870 C C . PRO B 1 126 ? 9.144 13.743 20.986 1.00 10.65 124 PRO B C 1
ATOM 1871 O O . PRO B 1 126 ? 9.110 14.616 20.118 1.00 11.08 124 PRO B O 1
ATOM 1875 N N . PRO B 1 127 ? 9.300 12.418 20.701 1.00 10.18 125 PRO B N 1
ATOM 1876 C CA . PRO B 1 127 ? 9.452 11.956 19.311 1.00 10.12 125 PRO B CA 1
ATOM 1877 C C . PRO B 1 127 ? 8.108 11.842 18.600 1.00 10.50 125 PRO B C 1
ATOM 1878 O O . PRO B 1 127 ? 7.698 10.769 18.147 1.00 11.61 125 PRO B O 1
ATOM 1882 N N . GLY B 1 128 ? 7.409 12.968 18.498 1.00 11.82 126 GLY B N 1
ATOM 1883 C CA . GLY B 1 128 ? 6.050 12.978 17.995 1.00 12.07 126 GLY B CA 1
ATOM 1884 C C . GLY B 1 128 ? 5.045 12.862 19.123 1.00 13.27 126 GLY B C 1
ATOM 1885 O O . GLY B 1 128 ? 3.867 12.583 18.898 1.00 14.36 126 GLY B O 1
#

Nearest PDB structures (foldseek):
  5waa-assembly1_B  TM=1.003E+00  e=1.787E-20  Homo sapiens
  6j65-assembly1_B  TM=1.001E+00  e=1.787E-20  Homo sapiens
  7q2u-assembly2_DDD  TM=1.001E+00  e=1.057E-19  Homo sapiens
  5km6-assembly1_A-2  TM=9.955E-01  e=7.408E-20  Homo sapiens
  6ypx-assembly1_AAA  TM=9.884E-01  e=4.760E-16  Homo sapiens

InterPro domains:
  IPR001310 Histidine triad (HIT) protein [PR00332] (18-34)
  IPR001310 Histidine triad (HIT) protein [PR00332] (39-57)
  IPR001310 Histidine triad (HIT) protein [PR00332] (106-116)
  IPR001310 Histidine triad (HIT) protein [PTHR23089] (1-126)
  IPR011146 HIT-like domain [PF01230] (24-120)
  IPR011146 HIT-like domain [PS51084] (18-126)
  IPR019808 Histidine triad, conserved site [PS00892] (99-117)
  IPR036265 HIT-like superfamily [G3DSA:3.30.428.10] (1-126)
  IPR036265 HIT-like superfamily [SSF54197] (14-125)

Sequence (228 aa):
GGDTIFGKIIRKEIPAKIIFEDDRCLAFHDISPQAPTHFLVIPKKHHISQQISVAEDDDDEESLLGHLMMIVGKKKCAADLGLNKGYRMVVNEGSSDGGQSSVYYHVVHLAVLGGRQMHWPPGRPGGDTIFGKIIRKEIIPPAKKIIIFEDDRCLAFHDIISSPQAPTHFLLVIPKKHISSQISVAEDDDESSSLLGHLMMIVGKKKCAADLGLNKGYRMVVNEGSSDGGQSVYHVVHHLLAVLGGRQMHWPPG